Protein AF-A0A2G6C637-F1 (afdb_monomer)

Structure (mmCIF, N/CA/C/O backbone):
data_AF-A0A2G6C637-F1
#
_entry.id   AF-A0A2G6C637-F1
#
loop_
_atom_site.group_PDB
_atom_site.id
_atom_site.type_symbol
_atom_site.label_atom_id
_atom_site.label_alt_id
_atom_site.label_comp_id
_atom_site.label_asym_id
_atom_site.label_entity_id
_atom_site.label_seq_id
_atom_site.pdbx_PDB_ins_code
_atom_site.Cartn_x
_atom_site.Cartn_y
_atom_site.Cartn_z
_atom_site.occupancy
_atom_site.B_iso_or_equiv
_atom_site.auth_seq_id
_atom_site.auth_comp_id
_atom_site.auth_asym_id
_atom_site.auth_atom_id
_atom_site.pdbx_PDB_model_num
ATOM 1 N N . MET A 1 1 ? 27.047 -80.876 -11.485 1.00 43.25 1 MET A N 1
ATOM 2 C CA . MET A 1 1 ? 27.757 -79.690 -10.963 1.00 43.25 1 MET A CA 1
ATOM 3 C C . MET A 1 1 ? 29.031 -79.496 -11.774 1.00 43.25 1 MET A C 1
ATOM 5 O O . MET A 1 1 ? 29.924 -80.307 -11.616 1.00 43.25 1 MET A O 1
ATOM 9 N N . TYR A 1 2 ? 29.042 -78.546 -12.716 1.00 40.00 2 TYR A N 1
ATOM 10 C CA . TYR A 1 2 ? 29.996 -77.430 -12.890 1.00 40.00 2 TYR A CA 1
ATOM 11 C C . TYR A 1 2 ? 29.494 -76.572 -14.080 1.00 40.00 2 TYR A C 1
ATOM 13 O O . TYR A 1 2 ? 28.951 -77.159 -15.018 1.00 40.00 2 TYR A O 1
ATOM 21 N N . PRO A 1 3 ? 29.562 -75.224 -14.030 1.00 49.06 3 PRO A N 1
ATOM 22 C CA . PRO A 1 3 ? 28.796 -74.352 -14.922 1.00 49.06 3 PRO A CA 1
ATOM 23 C C . PRO A 1 3 ? 29.627 -73.613 -15.991 1.00 49.06 3 PRO A C 1
ATOM 25 O O . PRO A 1 3 ? 30.743 -73.184 -15.733 1.00 49.06 3 PRO A O 1
ATOM 28 N N . ASN A 1 4 ? 28.963 -73.391 -17.132 1.00 41.66 4 ASN A N 1
ATOM 29 C CA . ASN A 1 4 ? 28.900 -72.163 -17.938 1.00 41.66 4 ASN A CA 1
ATOM 30 C C . ASN A 1 4 ? 30.212 -71.514 -18.436 1.00 41.66 4 ASN A C 1
ATOM 32 O O . ASN A 1 4 ? 30.764 -70.621 -17.794 1.00 41.66 4 ASN A O 1
ATOM 36 N N . ASP A 1 5 ? 30.604 -71.856 -19.668 1.00 45.59 5 ASP A N 1
ATOM 37 C CA . ASP A 1 5 ? 31.522 -71.061 -20.489 1.00 45.59 5 ASP A CA 1
ATOM 38 C C . ASP A 1 5 ? 30.887 -69.706 -20.837 1.00 45.59 5 ASP A C 1
ATOM 40 O O . ASP A 1 5 ? 29.906 -69.624 -21.576 1.00 45.59 5 ASP A O 1
ATOM 44 N N . SER A 1 6 ? 31.460 -68.623 -20.312 1.00 43.78 6 SER A N 1
ATOM 45 C CA . SER A 1 6 ? 31.143 -67.254 -20.734 1.00 43.78 6 SER A CA 1
ATOM 46 C C . SER A 1 6 ? 32.317 -66.717 -21.543 1.00 43.78 6 SER A C 1
ATOM 48 O O . SER A 1 6 ? 33.336 -66.302 -20.997 1.00 43.78 6 SER A O 1
ATOM 50 N N . ASN A 1 7 ? 32.169 -66.775 -22.863 1.00 43.00 7 ASN A N 1
ATOM 51 C CA . ASN A 1 7 ? 33.081 -66.202 -23.841 1.00 43.00 7 ASN A CA 1
ATOM 52 C C . ASN A 1 7 ? 32.995 -64.664 -23.767 1.00 43.00 7 ASN A C 1
ATOM 54 O O . ASN A 1 7 ? 32.001 -64.079 -24.195 1.00 43.00 7 ASN A O 1
ATOM 58 N N . SER A 1 8 ? 34.008 -64.010 -23.197 1.00 45.41 8 SER A N 1
ATOM 59 C CA . SER A 1 8 ? 34.093 -62.545 -23.125 1.00 45.41 8 SER A CA 1
ATOM 60 C C . SER A 1 8 ? 34.887 -62.011 -24.326 1.00 45.41 8 SER A C 1
ATOM 62 O O . SER A 1 8 ? 36.086 -62.289 -24.411 1.00 45.41 8 SER A O 1
ATOM 64 N N . PRO A 1 9 ? 34.287 -61.244 -25.255 1.00 50.41 9 PRO A N 1
ATOM 65 C CA . PRO A 1 9 ? 35.026 -60.666 -26.374 1.00 50.41 9 PRO A CA 1
ATOM 66 C C . PRO A 1 9 ? 35.978 -59.564 -25.885 1.00 50.41 9 PRO A C 1
ATOM 68 O O . PRO A 1 9 ? 35.582 -58.650 -25.165 1.00 50.41 9 PRO A O 1
ATOM 71 N N . GLN A 1 10 ? 37.251 -59.662 -26.275 1.00 54.47 10 GLN A N 1
ATOM 72 C CA . GLN A 1 10 ? 38.265 -58.632 -26.038 1.00 54.47 10 GLN A CA 1
ATOM 73 C C . GLN A 1 10 ? 38.001 -57.414 -26.950 1.00 54.47 10 GLN A C 1
ATOM 75 O O . GLN A 1 10 ? 37.834 -57.607 -28.158 1.00 54.47 10 GLN A O 1
ATOM 80 N N . PRO A 1 11 ? 37.980 -56.172 -26.429 1.00 48.12 11 PRO A N 1
ATOM 81 C CA . PRO A 1 11 ? 37.763 -54.975 -27.243 1.00 48.12 11 PRO A CA 1
ATOM 82 C C . PRO A 1 11 ? 38.924 -54.726 -28.220 1.00 48.12 11 PRO A C 1
ATOM 84 O O . PRO A 1 11 ? 40.091 -54.695 -27.832 1.00 48.12 11 PRO A O 1
ATOM 87 N N . THR A 1 12 ? 38.614 -54.533 -29.503 1.00 54.97 12 THR A N 1
ATOM 88 C CA . THR A 1 12 ? 39.592 -54.221 -30.558 1.00 54.97 12 THR A CA 1
ATOM 89 C C . THR A 1 12 ? 40.054 -52.760 -30.515 1.00 54.97 12 THR A C 1
ATOM 91 O O . THR A 1 12 ? 39.262 -51.855 -30.262 1.00 54.97 12 THR A O 1
ATOM 94 N N . GLY A 1 13 ? 41.329 -52.537 -30.860 1.00 54.09 13 GLY A N 1
ATOM 95 C CA . GLY A 1 13 ? 42.135 -51.321 -30.655 1.00 54.09 13 GLY A CA 1
ATOM 96 C C . GLY A 1 13 ? 41.627 -49.955 -31.149 1.00 54.09 13 GLY A C 1
ATOM 97 O O . GLY A 1 13 ? 42.290 -48.954 -30.899 1.00 54.09 13 GLY A O 1
ATOM 98 N N . ILE A 1 14 ? 40.475 -49.877 -31.816 1.00 54.91 14 ILE A N 1
ATOM 99 C CA . ILE A 1 14 ? 39.858 -48.603 -32.235 1.00 54.91 14 ILE A CA 1
ATOM 100 C C . ILE A 1 14 ? 39.147 -47.927 -31.048 1.00 54.91 14 ILE A C 1
ATOM 102 O O . ILE A 1 14 ? 39.072 -46.701 -30.982 1.00 54.91 14 ILE A O 1
ATOM 106 N N . ASP A 1 15 ? 38.691 -48.717 -30.071 1.00 54.06 15 ASP A N 1
ATOM 107 C CA . ASP A 1 15 ? 37.961 -48.216 -28.899 1.00 54.06 15 ASP A CA 1
ATOM 108 C C . ASP A 1 15 ? 38.864 -47.405 -27.946 1.00 54.06 15 ASP A C 1
ATOM 110 O O . ASP A 1 15 ? 38.432 -46.435 -27.327 1.00 54.06 15 ASP A O 1
ATOM 114 N N . TYR A 1 16 ? 40.170 -47.705 -27.918 1.00 55.53 16 TYR A N 1
ATOM 115 C CA . TYR A 1 16 ? 41.144 -46.909 -27.164 1.00 55.53 16 TYR A CA 1
ATOM 116 C C . TYR A 1 16 ? 41.376 -45.520 -27.768 1.00 55.53 16 TYR A C 1
ATOM 118 O O . TYR A 1 16 ? 41.664 -44.584 -27.029 1.00 55.53 16 TYR A O 1
ATOM 126 N N . LEU A 1 17 ? 41.239 -45.350 -29.090 1.00 56.72 17 LEU A N 1
ATOM 127 C CA . LEU A 1 17 ? 41.513 -44.067 -29.749 1.00 56.72 17 LEU A CA 1
ATOM 128 C C . LEU A 1 17 ? 40.384 -43.050 -29.513 1.00 56.72 17 LEU A C 1
ATOM 130 O O . LEU A 1 17 ? 40.646 -41.862 -29.328 1.00 56.72 17 LEU A O 1
ATOM 134 N N . ASN A 1 18 ? 39.138 -43.528 -29.426 1.00 54.88 18 ASN A N 1
ATOM 135 C CA . ASN A 1 18 ? 37.990 -42.705 -29.035 1.00 54.88 18 ASN A CA 1
ATOM 136 C C . ASN A 1 18 ? 37.992 -42.351 -27.537 1.00 54.88 18 ASN A C 1
ATOM 138 O O . ASN A 1 18 ? 37.347 -41.382 -27.144 1.00 54.88 18 ASN A O 1
ATOM 142 N N . GLN A 1 19 ? 38.749 -43.078 -26.709 1.00 55.72 19 GLN A N 1
ATOM 143 C CA . GLN A 1 19 ? 38.856 -42.836 -25.266 1.00 55.72 19 GLN A CA 1
ATOM 144 C C . GLN A 1 19 ? 39.872 -41.755 -24.861 1.00 55.72 19 GLN A C 1
ATOM 146 O O . GLN A 1 19 ? 39.849 -41.311 -23.716 1.00 55.72 19 GLN A O 1
ATOM 151 N N . ILE A 1 20 ? 40.746 -41.301 -25.769 1.00 51.09 20 ILE A N 1
ATOM 152 C CA . ILE A 1 20 ? 41.754 -40.257 -25.471 1.00 51.09 20 ILE A CA 1
ATOM 153 C C . ILE A 1 20 ? 41.262 -38.847 -25.821 1.00 51.09 20 ILE A C 1
ATOM 155 O O . ILE A 1 20 ? 41.894 -37.851 -25.468 1.00 51.09 20 ILE A O 1
ATOM 159 N N . SER A 1 21 ? 40.123 -38.734 -26.504 1.00 55.97 21 SER A N 1
ATOM 160 C CA . SER A 1 21 ? 39.490 -37.437 -26.719 1.00 55.97 21 SER A CA 1
ATOM 161 C C . SER A 1 21 ? 38.700 -37.084 -25.469 1.00 55.97 21 SER A C 1
ATOM 163 O O . SER A 1 21 ? 37.628 -37.634 -25.224 1.00 55.97 21 SER A O 1
ATOM 165 N N . ALA A 1 22 ? 39.249 -36.178 -24.656 1.00 60.53 22 ALA A N 1
ATOM 166 C CA . ALA A 1 22 ? 38.512 -35.596 -23.545 1.00 60.53 22 ALA A CA 1
ATOM 167 C C . ALA A 1 22 ? 37.141 -35.108 -24.057 1.00 60.53 22 ALA A C 1
ATOM 169 O O . ALA A 1 22 ? 37.092 -34.459 -25.111 1.00 60.53 22 ALA A O 1
ATOM 170 N N . PRO A 1 23 ? 36.032 -35.420 -23.361 1.00 58.06 23 PRO A N 1
ATOM 171 C CA . PRO A 1 23 ? 34.719 -34.951 -23.774 1.00 58.06 23 PRO A CA 1
ATOM 172 C C . PRO A 1 23 ? 34.758 -33.423 -23.915 1.00 58.06 23 PRO A C 1
ATOM 174 O O . PRO A 1 23 ? 35.395 -32.756 -23.089 1.00 58.06 23 PRO A O 1
ATOM 177 N N . PRO A 1 24 ? 34.115 -32.848 -24.951 1.00 58.56 24 PRO A N 1
ATOM 178 C CA . PRO A 1 24 ? 34.066 -31.403 -25.103 1.00 58.56 24 PRO A CA 1
ATOM 179 C C . PRO A 1 24 ? 33.546 -30.794 -23.794 1.00 58.56 24 PRO A C 1
ATOM 181 O O . PRO A 1 24 ? 32.582 -31.320 -23.226 1.00 58.56 24 PRO A O 1
ATOM 184 N N . PRO A 1 25 ? 34.186 -29.728 -23.276 1.00 56.56 25 PRO A N 1
ATOM 185 C CA . PRO A 1 25 ? 33.799 -29.147 -22.001 1.00 56.56 25 PRO A CA 1
ATOM 186 C C . PRO A 1 25 ? 32.310 -28.813 -22.039 1.00 56.56 25 PRO A C 1
ATOM 188 O O . PRO A 1 25 ? 31.826 -28.230 -23.015 1.00 56.56 25 PRO A O 1
ATOM 191 N N . ALA A 1 26 ? 31.586 -29.204 -20.986 1.00 59.22 26 ALA A N 1
ATOM 192 C CA . ALA A 1 26 ? 30.174 -28.883 -20.852 1.00 59.22 26 ALA A CA 1
ATOM 193 C C . ALA A 1 26 ? 29.990 -27.386 -21.119 1.00 59.22 26 ALA A C 1
ATOM 195 O O . ALA A 1 26 ? 30.691 -26.554 -20.535 1.00 59.22 26 ALA A O 1
ATOM 196 N N . LYS A 1 27 ? 29.086 -27.052 -22.045 1.00 58.84 27 LYS A N 1
ATOM 197 C CA . LYS A 1 27 ? 28.760 -25.672 -22.407 1.00 58.84 27 LYS A CA 1
ATOM 198 C C . LYS A 1 27 ? 28.210 -24.992 -21.153 1.00 58.84 27 LYS A C 1
ATOM 200 O O . LYS A 1 27 ? 27.037 -25.124 -20.823 1.00 58.84 27 LYS A O 1
ATOM 205 N N . GLY A 1 28 ? 29.089 -24.341 -20.397 1.00 60.94 28 GLY A N 1
ATOM 206 C CA . GLY A 1 28 ? 28.694 -23.560 -19.238 1.00 60.94 28 GLY A CA 1
ATOM 207 C C . GLY A 1 28 ? 27.732 -22.466 -19.681 1.00 60.94 28 GLY A C 1
ATOM 208 O O . GLY A 1 28 ? 27.851 -21.949 -20.792 1.00 60.94 28 GLY A O 1
ATOM 209 N N . PHE A 1 29 ? 26.788 -22.113 -18.811 1.00 58.75 29 PHE A N 1
ATOM 210 C CA . PHE A 1 29 ? 25.882 -20.998 -19.063 1.00 58.75 29 PHE A CA 1
ATOM 211 C C . PHE A 1 29 ? 26.680 -19.754 -19.460 1.00 58.75 29 PHE A C 1
ATOM 213 O O . PHE A 1 29 ? 27.669 -19.398 -18.800 1.00 58.75 29 PHE A O 1
ATOM 220 N N . ASP A 1 30 ? 26.272 -19.118 -20.554 1.00 74.00 30 ASP A N 1
ATOM 221 C CA . ASP A 1 30 ? 26.895 -17.888 -21.008 1.00 74.00 30 ASP A CA 1
ATOM 222 C C . ASP A 1 30 ? 26.635 -16.769 -19.985 1.00 74.00 30 ASP A C 1
ATOM 224 O O . ASP A 1 30 ? 25.797 -16.875 -19.081 1.00 74.00 30 ASP A O 1
ATOM 228 N N . LYS A 1 31 ? 27.395 -15.676 -20.092 1.00 60.78 31 LYS A N 1
ATOM 229 C CA . LYS A 1 31 ? 27.325 -14.581 -19.117 1.00 60.78 31 LYS A CA 1
ATOM 230 C C . LYS A 1 31 ? 25.914 -13.993 -18.999 1.00 60.78 31 LYS A C 1
ATOM 232 O O . LYS A 1 31 ? 25.569 -13.552 -17.908 1.00 60.78 31 LYS A O 1
ATOM 237 N N . LYS A 1 32 ? 25.102 -14.016 -20.066 1.00 54.88 32 LYS A N 1
ATOM 238 C CA . LYS A 1 32 ? 23.732 -13.486 -20.042 1.00 54.88 32 LYS A CA 1
ATOM 239 C C . LYS A 1 32 ? 22.776 -14.437 -19.325 1.00 54.88 32 LYS A C 1
ATOM 241 O O . LYS A 1 32 ? 22.040 -13.985 -18.452 1.00 54.88 32 LYS A O 1
ATOM 246 N N . THR A 1 33 ? 22.848 -15.747 -19.576 1.00 55.78 33 THR A N 1
ATOM 247 C CA . THR A 1 33 ? 22.036 -16.726 -18.835 1.00 55.78 33 THR A CA 1
ATOM 248 C C . THR A 1 33 ? 22.440 -16.826 -17.360 1.00 55.78 33 THR A C 1
ATOM 250 O O . THR A 1 33 ? 21.570 -16.972 -16.505 1.00 55.78 33 THR A O 1
ATOM 253 N N . LYS A 1 34 ? 23.723 -16.642 -17.014 1.00 54.00 34 LYS A N 1
ATOM 254 C CA . LYS A 1 34 ? 24.154 -16.531 -15.605 1.00 54.00 34 LYS A CA 1
ATOM 255 C C . LYS A 1 34 ? 23.584 -15.302 -14.895 1.00 54.00 34 LYS A C 1
ATOM 257 O O . LYS A 1 34 ? 23.270 -15.396 -13.716 1.00 54.00 34 LYS A O 1
ATOM 262 N N . LEU A 1 35 ? 23.428 -14.180 -15.598 1.00 56.66 35 LEU A N 1
ATOM 263 C CA . LEU A 1 35 ? 22.857 -12.945 -15.047 1.00 56.66 35 LEU A CA 1
ATOM 264 C C . LEU A 1 35 ? 21.350 -13.090 -14.781 1.00 56.66 35 LEU A C 1
ATOM 266 O O . LEU A 1 35 ? 20.866 -12.671 -13.734 1.00 56.66 35 LEU A O 1
ATOM 270 N N . ILE A 1 36 ? 20.633 -13.775 -15.676 1.00 55.19 36 ILE A N 1
ATOM 271 C CA . ILE A 1 36 ? 19.202 -14.082 -15.521 1.00 55.19 36 ILE A CA 1
ATOM 272 C C . ILE A 1 36 ? 18.973 -15.074 -14.368 1.00 55.19 36 ILE A C 1
ATOM 274 O O . ILE A 1 36 ? 18.116 -14.841 -13.518 1.00 55.19 36 ILE A O 1
ATOM 278 N N . ILE A 1 37 ? 19.772 -16.145 -14.282 1.00 54.94 37 ILE A N 1
ATOM 279 C CA . ILE A 1 37 ? 19.676 -17.140 -13.197 1.00 54.94 37 ILE A CA 1
ATOM 280 C C . ILE A 1 37 ? 20.082 -16.531 -11.844 1.00 54.94 37 ILE A C 1
ATOM 282 O O . ILE A 1 37 ? 19.457 -16.836 -10.830 1.00 54.94 37 ILE A O 1
ATOM 286 N N . ALA A 1 38 ? 21.080 -15.640 -11.811 1.00 52.31 38 ALA A N 1
ATOM 287 C CA . ALA A 1 38 ? 21.451 -14.911 -10.598 1.00 52.31 38 ALA A CA 1
ATOM 288 C C . ALA A 1 38 ? 20.335 -13.957 -10.133 1.00 52.31 38 ALA A C 1
ATOM 290 O O . ALA A 1 38 ? 20.054 -13.901 -8.938 1.00 52.31 38 ALA A O 1
ATOM 291 N N . GLY A 1 39 ? 19.651 -13.275 -11.061 1.00 51.38 39 GLY A N 1
ATOM 292 C CA . GLY A 1 39 ? 18.498 -12.421 -10.751 1.00 51.38 39 GLY A CA 1
ATOM 293 C C . GLY A 1 39 ? 17.297 -13.197 -10.194 1.00 51.38 39 GLY A C 1
ATOM 294 O O . GLY A 1 39 ? 16.700 -12.784 -9.201 1.00 51.38 39 GLY A O 1
ATOM 295 N N . LEU A 1 40 ? 16.987 -14.363 -10.770 1.00 49.34 40 LEU A N 1
ATOM 296 C CA . LEU A 1 40 ? 15.902 -15.238 -10.303 1.00 49.34 40 LEU A CA 1
ATOM 297 C C . LEU A 1 40 ? 16.230 -15.930 -8.967 1.00 49.34 40 LEU A C 1
ATOM 299 O O . LEU A 1 40 ? 15.377 -16.015 -8.084 1.00 49.34 40 LEU A O 1
ATOM 303 N N . GLY A 1 41 ? 17.477 -16.373 -8.780 1.00 41.19 41 GLY A N 1
ATOM 304 C CA . GLY A 1 41 ? 17.927 -17.018 -7.543 1.00 41.19 41 GLY A CA 1
ATOM 305 C C . GLY A 1 41 ? 17.944 -16.077 -6.334 1.00 41.19 41 GLY A C 1
ATOM 306 O O . GLY A 1 41 ? 17.557 -16.480 -5.236 1.00 41.19 41 GLY A O 1
ATOM 307 N N . LEU A 1 42 ? 18.324 -14.807 -6.527 1.00 46.00 42 LEU A N 1
ATOM 308 C CA . LEU A 1 42 ? 18.346 -13.810 -5.450 1.00 46.00 42 LEU A CA 1
ATOM 309 C C . LEU A 1 42 ? 16.927 -13.406 -5.005 1.00 46.00 42 LEU A C 1
ATOM 311 O O . LEU A 1 42 ? 16.684 -13.217 -3.813 1.00 46.00 42 LEU A O 1
ATOM 315 N N . ALA A 1 43 ? 15.972 -13.340 -5.940 1.00 52.12 43 ALA A N 1
ATOM 316 C CA . ALA A 1 43 ? 14.573 -13.028 -5.645 1.00 52.12 43 ALA A CA 1
ATOM 317 C C . ALA A 1 43 ? 13.895 -14.117 -4.790 1.00 52.12 43 ALA A C 1
ATOM 319 O O . ALA A 1 43 ? 13.198 -13.799 -3.824 1.00 52.12 43 ALA A O 1
ATOM 320 N N . CYS A 1 44 ? 14.151 -15.399 -5.080 1.00 46.06 44 CYS A N 1
ATOM 321 C CA . CYS A 1 44 ? 13.595 -16.516 -4.308 1.00 46.06 44 CYS A CA 1
ATOM 322 C C . CYS A 1 44 ? 14.202 -16.637 -2.897 1.00 46.06 44 CYS A C 1
ATOM 324 O O . CYS A 1 44 ? 13.481 -16.926 -1.942 1.00 46.06 44 CYS A O 1
ATOM 326 N N . ILE A 1 45 ? 15.507 -16.382 -2.737 1.00 47.28 45 ILE A N 1
ATOM 327 C CA . ILE A 1 45 ? 16.184 -16.469 -1.430 1.00 47.28 45 ILE A CA 1
ATOM 328 C C . ILE A 1 45 ? 15.808 -15.278 -0.528 1.00 47.28 45 ILE A C 1
ATOM 330 O O . ILE A 1 45 ? 15.570 -15.468 0.667 1.00 47.28 45 ILE A O 1
ATOM 334 N N . MET A 1 46 ? 15.650 -14.070 -1.085 1.00 50.03 46 MET A N 1
ATOM 335 C CA . MET A 1 46 ? 15.145 -12.918 -0.322 1.00 50.03 46 MET A CA 1
ATOM 336 C C . MET A 1 46 ? 13.671 -13.067 0.090 1.00 50.03 46 MET A C 1
ATOM 338 O O . MET A 1 46 ? 13.303 -12.642 1.186 1.00 50.03 46 MET A O 1
ATOM 342 N N . GLY A 1 47 ? 12.839 -13.728 -0.726 1.00 49.09 47 GLY A N 1
ATOM 343 C CA . GLY A 1 47 ? 11.450 -14.043 -0.366 1.00 49.09 47 GLY A CA 1
ATOM 344 C C . GLY A 1 47 ? 11.330 -14.927 0.884 1.00 49.09 47 GLY A C 1
ATOM 345 O O . GLY A 1 47 ? 10.443 -14.714 1.707 1.00 49.09 47 GLY A O 1
ATOM 346 N N . LEU A 1 48 ? 12.259 -15.870 1.082 1.00 47.75 48 LEU A N 1
ATOM 347 C CA . LEU A 1 48 ? 12.284 -16.750 2.260 1.00 47.75 48 LEU A CA 1
ATOM 348 C C . LEU A 1 48 ? 12.859 -16.064 3.514 1.00 47.75 48 LEU A C 1
ATOM 350 O O . LEU A 1 48 ? 12.377 -16.313 4.621 1.00 47.75 48 LEU A O 1
ATOM 354 N N . GLY A 1 49 ? 13.833 -15.158 3.359 1.00 46.50 49 GLY A N 1
ATOM 355 C CA . GLY A 1 49 ? 14.399 -14.380 4.473 1.00 46.50 49 GLY A CA 1
ATOM 356 C C . GLY A 1 49 ? 13.391 -13.430 5.137 1.00 46.50 49 GLY A C 1
ATOM 357 O O . GLY A 1 49 ? 13.375 -13.293 6.362 1.00 46.50 49 GLY A O 1
ATOM 358 N N . LEU A 1 50 ? 12.484 -12.841 4.348 1.00 47.81 50 LEU A N 1
ATOM 359 C CA . LEU A 1 50 ? 11.423 -11.949 4.839 1.00 47.81 50 LEU A CA 1
ATOM 360 C C . LEU A 1 50 ? 10.383 -12.676 5.711 1.00 47.81 50 LEU A C 1
ATOM 362 O O . LEU A 1 50 ? 9.880 -12.102 6.678 1.00 47.81 50 LEU A O 1
ATOM 366 N N . ILE A 1 51 ? 10.106 -13.954 5.432 1.00 51.06 51 ILE A N 1
ATOM 367 C CA . ILE A 1 51 ? 9.166 -14.771 6.219 1.00 51.06 51 ILE A CA 1
ATOM 368 C C . ILE A 1 51 ? 9.731 -15.053 7.622 1.00 51.06 51 ILE A C 1
ATOM 370 O O . ILE A 1 51 ? 8.987 -15.028 8.604 1.00 51.06 51 ILE A O 1
ATOM 374 N N . PHE A 1 52 ? 11.047 -15.265 7.746 1.00 44.28 52 PHE A N 1
ATOM 375 C CA . PHE A 1 52 ? 11.689 -15.562 9.032 1.00 44.28 52 PHE A CA 1
ATOM 376 C C . PHE A 1 52 ? 11.838 -14.316 9.925 1.00 44.28 52 PHE A C 1
ATOM 378 O O . PHE A 1 52 ? 11.711 -14.408 11.145 1.00 44.28 52 PHE A O 1
ATOM 385 N N . MET A 1 53 ? 12.038 -13.131 9.333 1.00 41.72 53 MET A N 1
ATOM 386 C CA . MET A 1 53 ? 12.215 -11.875 10.079 1.00 41.72 53 MET A CA 1
ATOM 387 C C . MET A 1 53 ? 10.889 -11.281 10.598 1.00 41.72 53 MET A C 1
ATOM 389 O O . MET A 1 53 ? 10.878 -10.622 11.634 1.00 41.72 53 MET A O 1
ATOM 393 N N . MET A 1 54 ? 9.749 -11.564 9.951 1.00 47.91 54 MET A N 1
ATOM 394 C CA . MET A 1 54 ? 8.422 -11.143 10.443 1.00 47.91 54 MET A CA 1
ATOM 395 C C . MET A 1 54 ? 7.895 -11.981 11.622 1.00 47.91 54 MET A C 1
ATOM 397 O O . MET A 1 54 ? 6.953 -11.564 12.298 1.00 47.91 54 MET A O 1
ATOM 401 N N . ALA A 1 55 ? 8.477 -13.152 11.893 1.00 46.56 55 ALA A N 1
ATOM 402 C CA . ALA A 1 55 ? 8.000 -14.049 12.945 1.00 46.56 55 ALA A CA 1
ATOM 403 C C . ALA A 1 55 ? 8.394 -13.606 14.371 1.00 46.56 55 ALA A C 1
ATOM 405 O O . ALA A 1 55 ? 7.768 -14.042 15.339 1.00 46.56 55 ALA A O 1
ATOM 406 N N . SER A 1 56 ? 9.394 -12.731 14.527 1.00 41.72 56 SER A N 1
ATOM 407 C CA . SER A 1 56 ? 10.097 -12.516 15.803 1.00 41.72 56 SER A CA 1
ATOM 408 C C . SER A 1 56 ? 9.802 -11.198 16.539 1.00 41.72 56 SER A C 1
ATOM 410 O O . SER A 1 56 ? 10.427 -10.946 17.568 1.00 41.72 56 SER A O 1
ATOM 412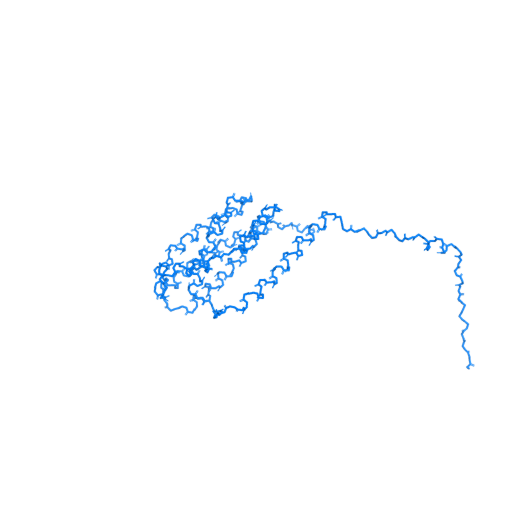 N N . GLN A 1 57 ? 8.833 -10.374 16.114 1.00 44.50 57 GLN A N 1
ATOM 413 C CA . GLN A 1 57 ? 8.595 -9.068 16.754 1.00 44.50 57 GLN A CA 1
ATOM 414 C C . GLN A 1 57 ? 7.144 -8.837 17.225 1.00 44.50 57 GLN A C 1
ATOM 416 O O . GLN A 1 57 ? 6.309 -8.322 16.489 1.00 44.50 57 GLN A O 1
ATOM 421 N N . GLY A 1 58 ? 6.898 -9.154 18.504 1.00 44.12 58 GLY A N 1
ATOM 422 C CA . GLY A 1 58 ? 5.966 -8.461 19.411 1.00 44.12 58 GLY A CA 1
ATOM 423 C C . GLY A 1 58 ? 4.483 -8.349 19.012 1.00 44.12 58 GLY A C 1
ATOM 424 O O . GLY A 1 58 ? 4.096 -7.561 18.147 1.00 44.12 58 GLY A O 1
ATOM 425 N N . ASN A 1 59 ? 3.622 -9.049 19.764 1.00 50.66 59 ASN A N 1
ATOM 426 C CA . ASN A 1 59 ? 2.153 -9.021 19.681 1.00 50.66 59 ASN A CA 1
ATOM 427 C C . ASN A 1 59 ? 1.640 -9.031 18.221 1.00 50.66 59 ASN A C 1
ATOM 429 O O . ASN A 1 59 ? 1.170 -8.031 17.662 1.00 50.66 59 ASN A O 1
ATOM 433 N N . ASN A 1 60 ? 1.779 -10.198 17.589 1.00 58.97 60 ASN A N 1
ATOM 434 C CA . ASN A 1 60 ? 1.745 -10.419 16.135 1.00 58.97 60 ASN A CA 1
ATOM 435 C C . ASN A 1 60 ? 0.333 -10.352 15.505 1.00 58.97 60 ASN A C 1
ATOM 437 O O . ASN A 1 60 ? 0.096 -10.870 14.415 1.00 58.97 60 ASN A O 1
ATOM 441 N N . GLY A 1 61 ? -0.633 -9.735 16.188 1.00 60.19 61 GLY A N 1
ATOM 442 C CA . GLY A 1 61 ? -1.991 -9.552 15.687 1.00 60.19 61 GLY A CA 1
ATOM 443 C C . GLY A 1 61 ? -2.148 -8.293 14.821 1.00 60.19 61 GLY A C 1
ATOM 444 O O . GLY A 1 61 ? -1.392 -7.330 14.982 1.00 60.19 61 GLY A O 1
ATOM 445 N N . PRO A 1 62 ? -3.154 -8.259 13.928 1.00 72.81 62 PRO A N 1
ATOM 446 C CA . PRO A 1 62 ? -3.549 -7.028 13.253 1.00 72.81 62 PRO A CA 1
ATOM 447 C C . PRO A 1 62 ? -4.032 -6.006 14.296 1.00 72.81 62 PRO A C 1
ATOM 449 O O . PRO A 1 62 ? -4.864 -6.337 15.142 1.00 72.81 62 PRO A O 1
ATOM 452 N N . SER A 1 63 ? -3.529 -4.772 14.233 1.00 89.94 63 SER A N 1
ATOM 453 C CA . SER A 1 63 ? -3.983 -3.650 15.065 1.00 89.94 63 SER A CA 1
ATOM 454 C C . SER A 1 63 ? -4.318 -2.442 14.193 1.00 89.94 63 SER A C 1
ATOM 456 O O . SER A 1 63 ? -3.769 -2.290 13.100 1.00 89.94 63 SER A O 1
ATOM 458 N N . ASN A 1 64 ? -5.202 -1.565 14.675 1.00 91.06 64 ASN A N 1
ATOM 459 C CA . ASN A 1 64 ? -5.575 -0.355 13.937 1.00 91.06 64 ASN A CA 1
ATOM 460 C C . ASN A 1 64 ? -4.356 0.568 13.724 1.00 91.06 64 ASN A C 1
ATOM 462 O O . ASN A 1 64 ? -4.242 1.185 12.673 1.00 91.06 64 ASN A O 1
ATOM 466 N N . LEU A 1 65 ? -3.397 0.600 14.661 1.00 92.38 65 LEU A N 1
ATOM 467 C CA . LEU A 1 65 ? -2.181 1.411 14.528 1.00 92.38 65 LEU A CA 1
ATOM 468 C C . LEU A 1 65 ? -1.264 0.870 13.426 1.00 92.38 65 LEU A C 1
ATOM 470 O O . LEU A 1 65 ? -0.817 1.626 12.567 1.00 92.38 65 LEU A O 1
ATOM 474 N N . LYS A 1 66 ? -1.053 -0.456 13.401 1.00 93.12 66 LYS A N 1
ATOM 475 C CA . LYS A 1 66 ? -0.316 -1.129 12.320 1.00 93.12 66 LYS A CA 1
ATOM 476 C C . LYS A 1 66 ? -1.004 -0.898 10.970 1.00 93.12 66 LYS A C 1
ATOM 478 O O . LYS A 1 66 ? -0.324 -0.667 9.980 1.00 93.12 66 LYS A O 1
ATOM 483 N N . MET A 1 67 ? -2.338 -0.898 10.925 1.00 96.00 67 ME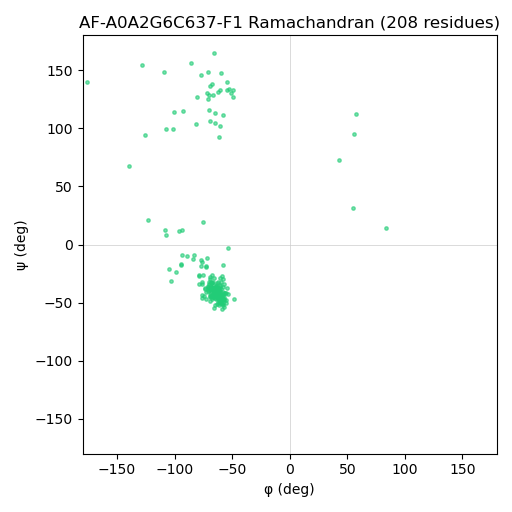T A N 1
ATOM 484 C CA . MET A 1 67 ? -3.090 -0.575 9.709 1.00 96.00 67 MET A CA 1
ATOM 485 C C . MET A 1 67 ? -2.843 0.853 9.221 1.00 96.00 67 MET A C 1
ATOM 487 O O . MET A 1 67 ? -2.518 1.024 8.049 1.00 96.00 67 MET A O 1
ATOM 491 N N . VAL A 1 68 ? -2.950 1.861 10.092 1.00 96.25 68 VAL A N 1
ATOM 492 C CA . VAL A 1 68 ? -2.651 3.256 9.722 1.00 96.25 68 VAL A CA 1
ATOM 493 C C . VAL A 1 68 ? -1.220 3.372 9.188 1.00 96.25 68 VAL A C 1
ATOM 495 O O . VAL A 1 68 ? -1.008 3.953 8.126 1.00 96.25 68 VAL A O 1
ATOM 498 N N . ALA A 1 69 ? -0.249 2.750 9.861 1.00 96.50 69 ALA A N 1
ATOM 499 C CA . ALA A 1 69 ? 1.140 2.752 9.411 1.00 96.50 69 ALA A CA 1
ATOM 500 C C . ALA A 1 69 ? 1.326 2.098 8.029 1.00 96.50 69 ALA A C 1
ATOM 502 O O . ALA A 1 69 ? 2.060 2.631 7.202 1.00 96.50 69 ALA A O 1
ATOM 503 N N . ARG A 1 70 ? 0.633 0.987 7.737 1.00 96.62 70 ARG A N 1
ATOM 504 C CA . ARG A 1 70 ? 0.679 0.337 6.413 1.00 96.62 70 ARG A CA 1
ATOM 505 C C . ARG A 1 70 ? 0.094 1.216 5.309 1.00 96.62 70 ARG A C 1
ATOM 507 O O . ARG A 1 70 ? 0.668 1.269 4.227 1.00 96.62 70 ARG A O 1
ATOM 514 N N . LEU A 1 71 ? -0.998 1.936 5.571 1.00 98.25 71 LEU A N 1
ATOM 515 C CA . LEU A 1 71 ? -1.566 2.879 4.598 1.00 98.25 71 LEU A CA 1
ATOM 516 C C . LEU A 1 71 ? -0.608 4.042 4.302 1.00 98.25 71 LEU A C 1
ATOM 518 O O . LEU A 1 71 ? -0.504 4.469 3.153 1.00 98.25 71 LEU A O 1
ATOM 522 N N . GLN A 1 72 ? 0.113 4.539 5.311 1.00 97.69 72 GLN A N 1
ATOM 523 C CA . GLN A 1 72 ? 1.141 5.572 5.129 1.00 97.69 72 GLN A CA 1
ATOM 524 C C . GLN A 1 72 ? 2.359 5.033 4.374 1.00 97.69 72 GLN A C 1
ATOM 526 O O . GLN A 1 72 ? 2.837 5.677 3.446 1.00 97.69 72 GLN A O 1
ATOM 531 N N . GLN A 1 73 ? 2.824 3.834 4.730 1.00 97.50 73 GLN A N 1
ATOM 532 C CA . GLN A 1 73 ? 3.929 3.149 4.059 1.00 97.50 73 GLN A CA 1
ATOM 533 C C . GLN A 1 73 ? 3.640 2.965 2.569 1.00 97.50 73 GLN A C 1
ATOM 535 O O . GLN A 1 73 ? 4.428 3.402 1.733 1.00 97.50 73 GLN A O 1
ATOM 540 N N . LEU A 1 74 ? 2.486 2.370 2.237 1.00 98.38 74 LEU A N 1
ATOM 541 C CA . LEU A 1 74 ? 2.070 2.186 0.850 1.00 98.38 74 LEU A CA 1
ATOM 542 C C . LEU A 1 74 ? 2.002 3.526 0.120 1.00 98.38 74 LEU A C 1
ATOM 544 O O . LEU A 1 74 ? 2.469 3.600 -1.010 1.00 98.38 74 LEU A O 1
ATOM 548 N N . LYS A 1 75 ? 1.477 4.585 0.754 1.00 98.56 75 LYS A N 1
ATOM 549 C CA . LYS A 1 75 ? 1.373 5.910 0.126 1.00 98.56 75 LYS A CA 1
ATOM 550 C C . LYS A 1 75 ? 2.753 6.449 -0.229 1.00 98.56 75 LYS A C 1
ATOM 552 O O . LYS A 1 75 ? 2.975 6.817 -1.375 1.00 98.56 75 LYS A O 1
ATOM 557 N N . ASN A 1 76 ? 3.663 6.461 0.742 1.00 97.50 76 ASN A N 1
ATOM 558 C CA . ASN A 1 76 ? 4.994 7.035 0.578 1.00 97.50 76 ASN A CA 1
ATOM 559 C C . ASN A 1 76 ? 5.770 6.319 -0.532 1.00 97.50 76 ASN A C 1
ATOM 561 O O . ASN A 1 76 ? 6.303 6.974 -1.420 1.00 97.50 76 ASN A O 1
ATOM 565 N N . ILE A 1 77 ? 5.761 4.982 -0.531 1.00 98.12 77 ILE A N 1
ATOM 566 C CA . ILE A 1 77 ? 6.439 4.184 -1.562 1.00 98.12 77 ILE A CA 1
ATOM 567 C C . ILE A 1 77 ? 5.764 4.375 -2.926 1.00 98.12 77 ILE A C 1
ATOM 569 O O . ILE A 1 77 ? 6.441 4.479 -3.947 1.00 98.12 77 ILE A O 1
ATOM 573 N N . SER A 1 78 ? 4.429 4.454 -2.959 1.00 98.56 78 SER A N 1
ATOM 574 C CA . SER A 1 78 ? 3.693 4.695 -4.203 1.00 98.56 78 SER A CA 1
ATOM 575 C C . SER A 1 78 ? 4.067 6.031 -4.829 1.00 98.56 78 SER A C 1
ATOM 577 O O . SER A 1 78 ? 4.352 6.078 -6.022 1.00 98.56 78 SER A O 1
ATOM 579 N N . GLU A 1 79 ? 4.115 7.098 -4.033 1.00 98.62 79 GLU A N 1
ATOM 580 C CA . GLU A 1 79 ? 4.503 8.437 -4.486 1.00 98.62 79 GLU A CA 1
ATOM 581 C C . GLU A 1 79 ? 5.975 8.508 -4.908 1.00 98.62 79 GLU A C 1
ATOM 583 O O . GLU A 1 79 ? 6.274 9.089 -5.950 1.00 98.62 79 GLU A O 1
ATOM 588 N N . GLU A 1 80 ? 6.881 7.898 -4.137 1.00 98.19 80 GLU A N 1
ATOM 589 C CA . GLU A 1 80 ? 8.325 7.912 -4.401 1.00 98.19 80 GLU A CA 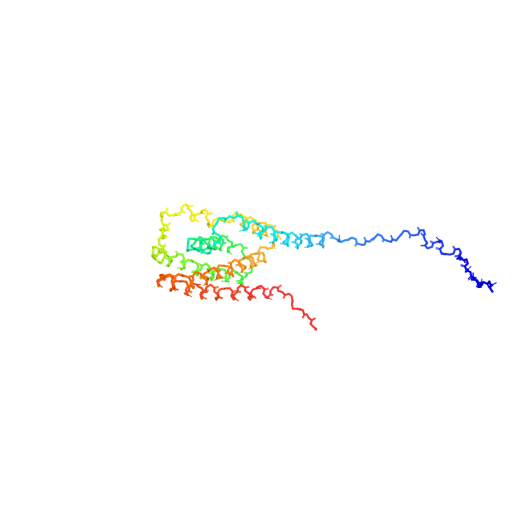1
ATOM 590 C C . GLU A 1 80 ? 8.680 7.263 -5.743 1.00 98.19 80 GLU A C 1
ATOM 592 O O . GLU A 1 80 ? 9.493 7.796 -6.500 1.00 98.19 80 GLU A O 1
ATOM 597 N N . PHE A 1 81 ? 8.053 6.128 -6.058 1.00 98.31 81 PHE A N 1
ATOM 598 C CA . PHE A 1 81 ? 8.402 5.348 -7.243 1.00 98.31 81 PHE A CA 1
ATOM 599 C C . PHE A 1 81 ? 7.554 5.664 -8.475 1.00 98.31 81 PHE A C 1
ATOM 601 O O . PHE A 1 81 ? 8.011 5.393 -9.580 1.00 98.31 81 PHE A O 1
ATOM 608 N N . ASN A 1 82 ? 6.385 6.306 -8.345 1.00 98.38 82 ASN A N 1
ATOM 609 C CA . ASN A 1 82 ? 5.541 6.656 -9.497 1.00 98.38 82 ASN A CA 1
ATOM 610 C C . ASN A 1 82 ? 6.266 7.349 -10.671 1.00 98.38 82 ASN A C 1
ATOM 612 O O . ASN A 1 82 ? 6.047 6.937 -11.813 1.00 98.38 82 ASN A O 1
ATOM 616 N N . PRO A 1 83 ? 7.115 8.379 -10.450 1.00 97.94 83 PRO A N 1
ATOM 617 C CA . PRO A 1 83 ? 7.805 9.052 -11.552 1.00 97.94 83 PRO A CA 1
ATOM 618 C C . PRO A 1 83 ? 8.920 8.206 -12.185 1.00 97.94 83 PRO A C 1
ATOM 620 O O . PRO A 1 83 ? 9.434 8.580 -13.236 1.00 97.94 83 PRO A O 1
ATOM 623 N N . LYS A 1 84 ? 9.305 7.09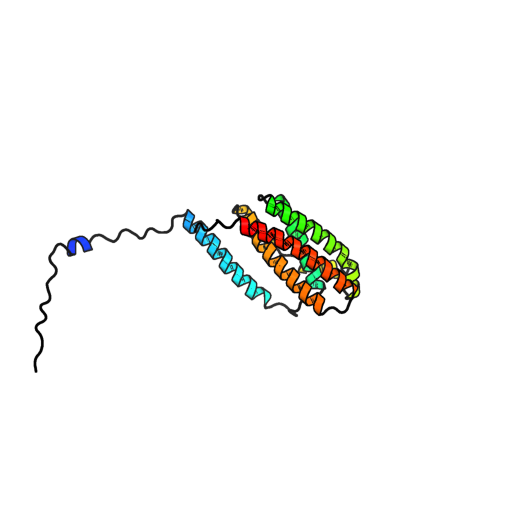2 -11.552 1.00 97.81 84 LYS A N 1
ATOM 624 C CA . LYS A 1 84 ? 10.363 6.186 -12.011 1.00 97.81 84 LYS A CA 1
ATOM 625 C C . LYS A 1 84 ? 9.821 5.017 -12.844 1.00 97.81 84 LYS A C 1
ATOM 627 O O . LYS A 1 84 ? 10.589 4.371 -13.554 1.00 97.81 84 LYS A O 1
ATOM 632 N N . LEU A 1 85 ? 8.514 4.750 -12.765 1.00 98.00 85 LEU A N 1
ATOM 633 C CA . LEU A 1 85 ? 7.853 3.683 -13.519 1.00 98.00 85 LEU A CA 1
ATOM 634 C C . LEU A 1 85 ? 7.816 4.007 -15.014 1.00 98.00 85 LEU A C 1
ATOM 636 O O . LEU A 1 85 ? 7.496 5.137 -15.396 1.00 98.00 85 LEU A O 1
ATOM 640 N N . ARG A 1 86 ? 8.118 3.016 -15.858 1.00 96.50 86 ARG A N 1
ATOM 641 C CA . ARG A 1 86 ? 8.184 3.193 -17.322 1.00 96.50 86 ARG A CA 1
ATOM 642 C C . ARG A 1 86 ? 6.959 2.624 -18.032 1.00 96.50 86 ARG A C 1
ATOM 644 O O . ARG A 1 86 ? 6.541 3.172 -19.051 1.00 96.50 86 ARG A O 1
ATOM 651 N N . ASP A 1 87 ? 6.367 1.566 -17.494 1.00 96.44 87 ASP A N 1
ATOM 652 C CA . ASP A 1 87 ? 5.106 1.005 -17.955 1.00 96.44 87 ASP A CA 1
ATOM 653 C C . ASP A 1 87 ? 3.947 1.961 -17.622 1.00 96.44 87 ASP A C 1
ATOM 655 O O . ASP A 1 87 ? 3.617 2.226 -16.464 1.00 96.44 87 ASP A O 1
ATOM 659 N N . SER A 1 88 ? 3.299 2.476 -18.668 1.00 96.69 88 SER A N 1
ATOM 660 C CA . SER A 1 88 ? 2.171 3.408 -18.546 1.00 96.69 88 SER A CA 1
ATOM 661 C C . SER A 1 88 ? 0.936 2.819 -17.847 1.00 96.69 88 SER A C 1
ATOM 663 O O . SER A 1 88 ? 0.222 3.540 -17.142 1.00 96.69 88 SER A O 1
ATOM 665 N N . GLN A 1 89 ? 0.671 1.518 -18.003 1.00 97.38 89 GLN A N 1
ATOM 666 C CA . GLN A 1 89 ? -0.428 0.833 -17.324 1.00 97.38 89 GLN A CA 1
ATOM 667 C C . GLN A 1 89 ? -0.106 0.662 -15.840 1.00 97.38 89 GLN A C 1
ATOM 669 O O . GLN A 1 89 ? -0.970 0.916 -14.997 1.00 97.38 89 GLN A O 1
ATOM 674 N N . LEU A 1 90 ? 1.143 0.317 -15.513 1.00 98.25 90 LEU A N 1
ATOM 675 C CA . LEU A 1 90 ? 1.612 0.250 -14.130 1.00 98.25 90 LEU A CA 1
ATOM 676 C C . LEU A 1 90 ? 1.576 1.622 -13.453 1.00 98.25 90 LEU A C 1
ATOM 678 O O . LEU A 1 90 ? 1.064 1.742 -12.342 1.00 98.25 90 LEU A O 1
ATOM 682 N N . GLN A 1 91 ? 2.048 2.669 -14.130 1.00 98.25 91 GLN A N 1
ATOM 683 C CA . GLN A 1 91 ? 1.990 4.042 -13.625 1.00 98.25 91 GLN A CA 1
ATOM 684 C C . GLN A 1 91 ? 0.540 4.505 -13.406 1.00 98.25 91 GLN A C 1
ATOM 686 O O . GLN A 1 91 ? 0.241 5.174 -12.414 1.00 98.25 91 GLN A O 1
ATOM 691 N N . THR A 1 92 ? -0.389 4.108 -14.280 1.00 98.44 92 THR A N 1
ATOM 692 C CA . THR A 1 92 ? -1.828 4.389 -14.119 1.00 98.44 92 THR A CA 1
ATOM 693 C C . THR A 1 92 ? -2.421 3.648 -12.916 1.00 98.44 92 THR A C 1
ATOM 695 O O . THR A 1 92 ? -3.143 4.245 -12.107 1.00 98.44 92 THR A O 1
ATOM 698 N N . ALA A 1 93 ? -2.093 2.363 -12.756 1.00 98.44 93 ALA A N 1
ATOM 699 C CA . ALA A 1 93 ? -2.516 1.566 -11.606 1.00 98.44 93 ALA A CA 1
ATOM 700 C C . ALA A 1 93 ? -1.968 2.148 -10.294 1.00 98.44 93 ALA A C 1
ATOM 702 O O . ALA A 1 93 ? -2.704 2.289 -9.314 1.00 98.44 93 ALA A O 1
ATOM 703 N N . ASN A 1 94 ? -0.703 2.570 -10.291 1.00 98.69 94 ASN A N 1
ATOM 704 C CA . ASN A 1 94 ? -0.078 3.202 -9.139 1.00 98.69 94 ASN A CA 1
ATOM 705 C C . ASN A 1 94 ? -0.651 4.597 -8.839 1.00 98.69 94 ASN A C 1
ATOM 707 O O . ASN A 1 94 ? -0.898 4.938 -7.689 1.00 98.69 94 ASN A O 1
ATOM 711 N N . SER A 1 95 ? -0.970 5.394 -9.855 1.00 98.75 95 SER A N 1
ATOM 712 C CA . SER A 1 95 ? -1.645 6.684 -9.653 1.00 98.75 95 SER A CA 1
ATOM 713 C C . SER A 1 95 ? -3.039 6.503 -9.037 1.00 98.75 95 SER A C 1
ATOM 715 O O . SER A 1 95 ? -3.432 7.255 -8.142 1.00 98.75 95 SER A O 1
ATOM 717 N N . SER A 1 96 ? -3.762 5.453 -9.444 1.00 98.75 96 SER A N 1
ATOM 718 C CA . SER A 1 96 ? -5.023 5.057 -8.802 1.00 98.75 96 SER A CA 1
ATOM 719 C C . SER A 1 96 ? -4.809 4.643 -7.342 1.00 98.75 96 SER A C 1
ATOM 721 O O . SER A 1 96 ? -5.593 5.027 -6.470 1.00 98.75 96 SER A O 1
ATOM 723 N N . LEU A 1 97 ? -3.729 3.907 -7.056 1.00 98.81 97 LEU A N 1
ATOM 724 C CA . LEU A 1 97 ? -3.333 3.545 -5.696 1.00 98.81 97 LEU A CA 1
ATOM 725 C C . LEU A 1 97 ? -3.067 4.782 -4.831 1.00 98.81 97 LEU A C 1
ATOM 727 O O . LEU A 1 97 ? -3.631 4.894 -3.743 1.00 98.81 97 LEU A O 1
ATOM 731 N N . ILE A 1 98 ? -2.271 5.735 -5.325 1.00 98.81 98 ILE A N 1
ATOM 732 C CA . ILE A 1 98 ? -1.964 6.998 -4.639 1.00 98.81 98 ILE A CA 1
ATOM 733 C C . ILE A 1 98 ? -3.255 7.742 -4.282 1.00 98.81 98 ILE A C 1
ATOM 735 O O . ILE A 1 98 ? -3.432 8.137 -3.130 1.00 98.81 98 ILE A O 1
ATOM 739 N N . ALA A 1 99 ? -4.190 7.884 -5.226 1.00 98.75 99 ALA A N 1
ATOM 740 C CA . ALA A 1 99 ? -5.455 8.582 -4.990 1.00 98.75 99 ALA A CA 1
ATOM 741 C C . ALA A 1 99 ? -6.302 7.920 -3.884 1.00 98.75 99 ALA A C 1
ATOM 743 O O . ALA A 1 99 ? -6.823 8.602 -2.990 1.00 98.75 99 ALA A O 1
ATOM 744 N N . VAL A 1 100 ? -6.402 6.586 -3.903 1.00 98.75 100 VAL A N 1
ATOM 745 C CA . VAL A 1 100 ? -7.098 5.818 -2.858 1.00 98.75 100 VAL A CA 1
ATOM 746 C C . VAL A 1 100 ? -6.399 5.980 -1.510 1.00 98.75 100 VAL A C 1
ATOM 748 O O . VAL A 1 100 ? -7.061 6.209 -0.498 1.00 98.75 100 VAL A O 1
ATOM 751 N N . LEU A 1 101 ? -5.068 5.910 -1.478 1.00 98.75 101 LEU A N 1
ATOM 752 C CA . LEU A 1 101 ? -4.292 6.005 -0.244 1.00 98.75 101 LEU A CA 1
ATOM 753 C C . LEU A 1 101 ? -4.297 7.410 0.356 1.00 98.75 101 LEU A C 1
ATOM 755 O O . LEU A 1 101 ? -4.357 7.523 1.577 1.00 98.75 101 LEU A O 1
ATOM 759 N N . ILE A 1 102 ? -4.272 8.475 -0.449 1.00 98.56 102 ILE A N 1
ATOM 760 C CA . ILE A 1 102 ? -4.473 9.849 0.037 1.00 98.56 102 ILE A CA 1
ATOM 761 C C . ILE A 1 102 ? -5.835 9.940 0.724 1.00 98.56 102 ILE A C 1
ATOM 763 O O . ILE A 1 102 ? -5.914 10.318 1.892 1.00 98.56 102 ILE A O 1
ATOM 767 N N . THR A 1 103 ? -6.889 9.497 0.034 1.00 98.50 103 THR A N 1
ATOM 768 C CA . THR A 1 103 ? -8.255 9.504 0.571 1.00 98.50 103 THR A CA 1
ATOM 769 C C . THR A 1 103 ? -8.346 8.717 1.879 1.00 98.50 103 THR A C 1
ATOM 771 O O . THR A 1 103 ? -8.897 9.210 2.862 1.00 98.50 103 THR A O 1
ATOM 774 N N . ALA A 1 104 ? -7.769 7.515 1.927 1.00 98.38 104 ALA A N 1
ATOM 775 C CA . ALA A 1 104 ? -7.785 6.664 3.111 1.00 98.38 104 ALA A CA 1
ATOM 776 C C . ALA A 1 104 ? -6.994 7.270 4.283 1.00 98.38 104 ALA A C 1
ATOM 778 O O . ALA A 1 104 ? -7.489 7.285 5.408 1.00 98.38 104 ALA A O 1
ATOM 779 N N . ASN A 1 105 ? -5.794 7.806 4.037 1.00 97.06 105 ASN A N 1
ATOM 780 C CA . ASN A 1 105 ? -4.965 8.422 5.079 1.00 97.06 105 ASN A CA 1
ATOM 781 C C . ASN A 1 105 ? -5.598 9.697 5.659 1.00 97.06 105 ASN A C 1
ATOM 783 O O . ASN A 1 105 ? -5.385 9.997 6.832 1.00 97.06 105 ASN A O 1
ATOM 787 N N . THR A 1 106 ? -6.402 10.423 4.879 1.00 97.06 106 THR A N 1
ATOM 788 C CA . THR A 1 106 ? -7.206 11.539 5.394 1.00 97.06 106 THR A CA 1
ATOM 789 C C . THR A 1 106 ? -8.429 11.042 6.166 1.00 97.06 106 THR A C 1
ATOM 791 O O . THR A 1 106 ? -8.689 11.508 7.273 1.00 97.06 106 THR A O 1
ATOM 794 N N . ALA A 1 107 ? -9.165 10.069 5.623 1.00 97.00 107 ALA A N 1
ATOM 795 C CA . ALA A 1 107 ? -10.420 9.590 6.204 1.00 97.00 107 ALA A CA 1
ATOM 796 C C . ALA A 1 107 ? -10.246 8.752 7.483 1.00 97.00 107 ALA A C 1
ATOM 798 O O . ALA A 1 107 ? -11.200 8.586 8.236 1.00 97.00 107 ALA A O 1
ATOM 799 N N . VAL A 1 108 ? -9.052 8.209 7.745 1.00 96.69 108 VAL A N 1
ATOM 800 C CA . VAL A 1 108 ? -8.808 7.336 8.906 1.00 96.69 108 VAL A CA 1
ATOM 801 C C . VAL A 1 108 ? -8.679 8.093 10.232 1.00 96.69 108 VAL A C 1
ATOM 803 O O . VAL A 1 108 ? -8.731 7.460 11.281 1.00 96.69 108 VAL A O 1
ATOM 806 N N . VAL A 1 109 ? -8.530 9.423 10.217 1.00 94.94 109 VAL A N 1
ATOM 807 C CA . VAL A 1 109 ? -8.241 10.226 11.421 1.00 94.94 109 VAL A CA 1
ATOM 808 C C . VAL A 1 109 ? -9.311 10.066 12.505 1.00 94.94 109 VAL A C 1
ATOM 810 O O . VAL A 1 109 ? -8.979 9.689 13.628 1.00 94.94 109 VAL A O 1
ATOM 813 N N . GLU A 1 110 ? -10.581 10.315 12.178 1.00 94.50 110 GLU A N 1
ATOM 814 C CA . GLU A 1 110 ? -11.684 10.201 13.145 1.00 94.50 110 GLU A CA 1
ATOM 815 C C . GLU A 1 110 ? -11.946 8.739 13.549 1.00 94.50 110 GLU A C 1
ATOM 817 O O . GLU A 1 110 ? -11.921 8.445 14.747 1.00 94.50 110 GLU A O 1
ATOM 822 N N . PRO A 1 111 ? -12.056 7.771 12.610 1.00 94.38 111 PRO A N 1
ATOM 823 C CA . PRO A 1 111 ? -12.207 6.366 12.974 1.00 94.38 111 PRO A CA 1
ATOM 824 C C . PRO A 1 111 ? -11.069 5.828 13.852 1.00 94.38 111 PRO A C 1
ATOM 826 O O . PRO A 1 111 ? -11.298 4.979 14.714 1.00 94.38 111 PRO A O 1
ATOM 829 N N . ALA A 1 112 ? -9.825 6.267 13.630 1.00 92.44 112 ALA A N 1
ATOM 830 C CA . ALA A 1 112 ? -8.685 5.851 14.442 1.00 92.44 112 ALA A CA 1
ATOM 831 C C . ALA A 1 112 ? -8.806 6.373 15.880 1.00 92.44 112 ALA A C 1
ATOM 833 O O . ALA A 1 112 ? -8.621 5.586 16.818 1.00 92.44 112 ALA A O 1
ATOM 834 N N . ALA A 1 113 ? -9.186 7.644 16.050 1.00 90.31 113 ALA A N 1
ATOM 835 C CA . ALA A 1 113 ? -9.398 8.264 17.357 1.00 90.31 113 ALA A CA 1
ATOM 836 C C . ALA A 1 113 ? -10.453 7.514 18.184 1.00 90.31 113 ALA A C 1
ATOM 838 O O . ALA A 1 113 ? -10.207 7.212 19.354 1.00 90.31 113 ALA A O 1
ATOM 839 N N . ASP A 1 114 ? -11.544 7.078 17.548 1.00 87.38 114 ASP A N 1
ATOM 840 C CA . ASP A 1 114 ? -12.591 6.229 18.143 1.00 87.38 114 ASP A CA 1
ATOM 841 C C . ASP A 1 114 ? -12.079 4.886 18.689 1.00 87.38 114 ASP A C 1
ATOM 843 O O . ASP A 1 114 ? -12.753 4.207 19.466 1.00 87.38 114 ASP A O 1
ATOM 847 N N . THR A 1 115 ? -10.887 4.467 18.268 1.00 87.19 115 THR A N 1
ATOM 848 C CA . THR A 1 115 ? -10.241 3.230 18.720 1.00 87.19 115 THR A CA 1
ATOM 849 C C . THR A 1 115 ? -9.047 3.482 19.641 1.00 87.19 115 THR A C 1
ATOM 851 O O . THR A 1 115 ? -8.286 2.557 19.921 1.00 87.19 115 THR A O 1
ATOM 854 N N . GLY A 1 116 ? -8.890 4.721 20.122 1.00 86.12 116 GLY A N 1
ATOM 855 C CA . GLY A 1 116 ? -7.818 5.134 21.028 1.00 86.12 116 GLY A CA 1
ATOM 856 C C . GLY A 1 116 ? -6.498 5.481 20.335 1.00 86.12 116 GLY A C 1
ATOM 857 O O . GLY A 1 116 ? -5.471 5.568 21.005 1.00 86.12 116 GLY A O 1
ATOM 858 N N . ILE A 1 117 ? -6.500 5.665 19.011 1.00 89.88 117 ILE A N 1
ATOM 859 C CA . ILE A 1 117 ? -5.313 6.044 18.235 1.00 89.88 117 ILE A CA 1
ATOM 860 C C . ILE A 1 117 ? -5.363 7.534 17.940 1.00 89.88 117 ILE A C 1
ATOM 862 O O . ILE A 1 117 ? -6.190 8.002 17.163 1.00 89.88 117 ILE A O 1
ATOM 866 N N . ASP A 1 118 ? -4.426 8.275 18.517 1.00 90.69 118 ASP A N 1
ATOM 867 C CA . ASP A 1 118 ? -4.228 9.689 18.219 1.00 90.69 118 ASP A CA 1
ATOM 868 C C . ASP A 1 118 ? -3.038 9.822 17.265 1.00 90.69 118 ASP A C 1
ATOM 870 O O . ASP A 1 118 ? -1.877 9.780 17.677 1.00 90.69 118 ASP A O 1
ATOM 874 N N . ILE A 1 119 ? -3.335 9.981 15.973 1.00 91.06 119 ILE A N 1
ATOM 875 C CA . ILE A 1 119 ? -2.332 10.042 14.900 1.00 91.06 119 ILE A CA 1
ATOM 876 C C . ILE A 1 119 ? -1.306 11.158 15.140 1.00 91.06 119 ILE A C 1
ATOM 878 O O . ILE A 1 119 ? -0.130 10.987 14.818 1.00 91.06 119 ILE A O 1
ATOM 882 N N . LYS A 1 120 ? -1.717 12.290 15.732 1.00 91.31 120 LYS A N 1
ATOM 883 C CA . LYS A 1 120 ? -0.808 13.412 16.003 1.00 91.31 120 LYS A CA 1
ATOM 884 C C . LYS A 1 120 ? 0.134 13.079 17.153 1.00 91.31 120 LYS A C 1
ATOM 886 O O . LYS A 1 120 ? 1.341 13.276 17.027 1.00 91.31 120 LYS A O 1
ATOM 891 N N . LYS A 1 121 ? -0.392 12.536 18.256 1.00 89.06 121 LYS A N 1
ATOM 892 C CA . LYS A 1 121 ? 0.436 12.146 19.413 1.00 89.06 121 LYS A CA 1
ATOM 893 C C . LYS A 1 121 ? 1.347 10.958 19.107 1.00 89.06 121 LYS A C 1
ATOM 895 O O . LYS A 1 121 ? 2.466 10.905 19.606 1.00 89.06 121 LYS A O 1
ATOM 900 N N . GLN A 1 122 ? 0.898 10.033 18.261 1.00 91.00 122 GLN A N 1
ATOM 901 C CA . GLN A 1 122 ? 1.634 8.824 17.879 1.00 91.00 122 GLN A CA 1
ATOM 902 C C . GLN A 1 122 ? 2.458 8.996 16.591 1.00 91.00 122 GLN A C 1
ATOM 904 O O . GLN A 1 122 ? 2.971 8.017 16.054 1.00 91.00 122 GLN A O 1
ATOM 909 N N . ALA A 1 123 ? 2.651 10.227 16.101 1.00 89.81 123 ALA A N 1
ATOM 910 C CA . ALA A 1 123 ? 3.332 10.498 14.832 1.00 89.81 123 ALA A CA 1
ATOM 911 C C . ALA A 1 123 ? 4.742 9.881 14.737 1.00 89.81 123 ALA A C 1
ATOM 913 O O . ALA A 1 123 ? 5.129 9.384 13.682 1.00 89.81 123 ALA A O 1
ATOM 914 N N . LYS A 1 124 ? 5.511 9.868 15.836 1.00 88.69 124 LYS A N 1
ATOM 915 C CA . LYS A 1 124 ? 6.855 9.260 15.866 1.00 88.69 124 LYS A CA 1
ATOM 916 C C . LYS A 1 124 ? 6.803 7.738 15.699 1.00 88.69 124 LYS A C 1
ATOM 918 O O . LYS A 1 124 ? 7.606 7.180 14.957 1.00 88.69 124 LYS A O 1
ATOM 923 N N . GLU A 1 125 ? 5.862 7.084 16.374 1.00 90.62 125 GLU A N 1
ATOM 924 C CA . GLU A 1 125 ? 5.657 5.637 16.271 1.00 90.62 125 GLU A CA 1
ATOM 925 C C . GLU A 1 125 ? 5.158 5.265 14.873 1.00 90.62 125 GLU A C 1
ATOM 927 O O . GLU A 1 125 ? 5.723 4.383 14.234 1.00 90.62 125 GLU A O 1
ATOM 932 N N . LEU A 1 126 ? 4.181 6.010 14.346 1.00 88.56 126 LEU A N 1
ATOM 933 C CA . LEU A 1 126 ? 3.680 5.841 12.982 1.00 88.56 126 LEU A CA 1
ATOM 934 C C . LEU A 1 126 ? 4.781 6.027 11.936 1.00 88.56 126 LEU A C 1
ATOM 936 O O . LEU A 1 126 ? 4.888 5.214 11.021 1.00 88.56 126 LEU A O 1
ATOM 940 N N . LYS A 1 127 ? 5.650 7.032 12.094 1.00 89.25 127 LYS A N 1
ATOM 941 C CA . LYS A 1 127 ? 6.815 7.222 11.218 1.00 89.25 127 LYS A CA 1
ATOM 942 C C . LYS A 1 127 ? 7.769 6.026 11.267 1.00 89.25 127 LYS A C 1
ATOM 944 O O . LYS A 1 127 ? 8.273 5.614 10.230 1.00 89.25 127 LYS A O 1
ATOM 949 N N . SER A 1 128 ? 8.001 5.453 12.447 1.00 88.62 128 SER A N 1
ATOM 950 C CA . SER A 1 128 ? 8.847 4.262 12.589 1.00 88.62 128 SER A CA 1
ATOM 951 C C . SER A 1 128 ? 8.207 3.020 11.966 1.00 88.62 128 SER A C 1
ATOM 953 O O . SER A 1 128 ? 8.900 2.242 11.324 1.00 88.62 128 SER A O 1
ATOM 955 N N . LEU A 1 129 ? 6.900 2.826 12.154 1.00 89.81 129 LEU A N 1
ATOM 956 C CA . LEU A 1 129 ? 6.163 1.662 11.651 1.00 89.81 129 LEU A CA 1
ATOM 957 C C . LEU A 1 129 ? 5.896 1.722 10.141 1.00 89.81 129 LEU A C 1
ATOM 959 O O . LEU A 1 129 ? 5.697 0.682 9.521 1.00 89.81 129 LEU A O 1
ATOM 963 N N . SER A 1 130 ? 5.833 2.925 9.567 1.00 89.38 130 SER A N 1
ATOM 964 C CA . SER A 1 130 ? 5.605 3.133 8.131 1.00 89.38 130 SER A CA 1
ATOM 965 C C . SER A 1 130 ? 6.892 3.162 7.307 1.00 89.38 130 SER A C 1
ATOM 967 O O . SER A 1 130 ? 6.826 3.126 6.079 1.00 89.38 130 SER A O 1
ATOM 969 N N . ALA A 1 131 ? 8.058 3.206 7.953 1.00 89.00 131 ALA A N 1
ATOM 970 C CA . ALA A 1 131 ? 9.336 3.108 7.266 1.00 89.00 131 ALA A CA 1
ATOM 971 C C . ALA A 1 131 ? 9.529 1.702 6.674 1.00 89.00 131 ALA A C 1
ATOM 973 O O . ALA A 1 131 ? 9.234 0.697 7.319 1.00 89.00 131 ALA A O 1
ATOM 974 N N . ASP A 1 132 ? 10.044 1.632 5.446 1.00 92.19 132 ASP A N 1
ATOM 975 C CA . ASP A 1 132 ? 10.455 0.377 4.805 1.00 92.19 132 ASP A CA 1
ATOM 976 C C . ASP A 1 132 ? 11.758 0.562 4.021 1.00 92.19 132 ASP A C 1
ATOM 978 O O . ASP A 1 132 ? 11.758 0.548 2.789 1.00 92.19 132 ASP A O 1
ATOM 982 N N . PRO A 1 133 ? 12.884 0.803 4.712 1.00 90.56 133 PRO A N 1
ATOM 983 C CA . PRO A 1 133 ? 14.149 1.045 4.028 1.00 90.56 133 PRO A CA 1
ATOM 984 C C . PRO A 1 133 ? 14.558 -0.143 3.150 1.00 90.56 133 PRO A C 1
ATOM 986 O O . PRO A 1 133 ? 15.124 0.070 2.089 1.00 90.56 133 PRO A O 1
ATOM 989 N N . GLN A 1 134 ? 14.208 -1.372 3.545 1.00 90.75 134 GLN A N 1
ATOM 990 C CA . GLN A 1 134 ? 14.524 -2.582 2.787 1.00 90.75 134 GLN A CA 1
ATOM 991 C C . GLN A 1 134 ? 13.768 -2.648 1.460 1.00 90.75 134 GLN A C 1
ATOM 993 O O . GLN A 1 134 ? 14.362 -2.981 0.438 1.00 90.75 134 GLN A O 1
ATOM 998 N N . LEU A 1 135 ? 12.467 -2.329 1.444 1.00 93.06 135 LEU A N 1
ATOM 999 C CA . LEU A 1 135 ? 11.733 -2.279 0.181 1.00 93.06 135 LEU A CA 1
ATOM 1000 C C . LEU A 1 135 ? 12.233 -1.141 -0.710 1.00 93.06 135 LEU A C 1
ATOM 1002 O O . LEU A 1 135 ? 12.391 -1.342 -1.909 1.00 93.06 135 LEU A O 1
ATOM 1006 N N . VAL A 1 136 ? 12.490 0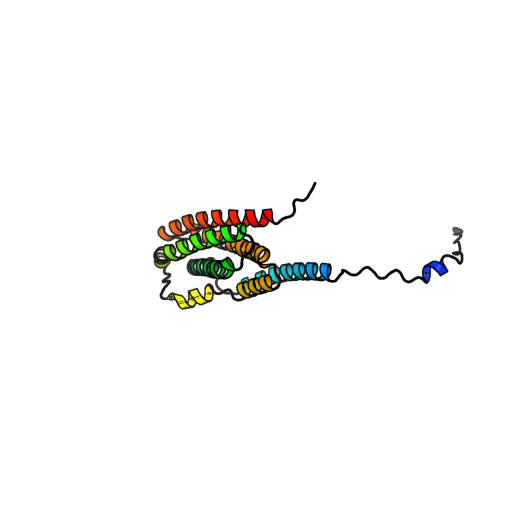.035 -0.135 1.00 94.62 136 VAL A N 1
ATOM 1007 C CA . VAL A 1 136 ? 13.009 1.182 -0.891 1.00 94.62 136 VAL A CA 1
ATOM 1008 C C . VAL A 1 136 ? 14.363 0.846 -1.519 1.00 94.62 136 VAL A C 1
ATOM 1010 O O . VAL A 1 136 ? 14.549 1.066 -2.712 1.00 94.62 136 VAL A O 1
ATOM 1013 N N . GLU A 1 137 ? 15.283 0.255 -0.756 1.00 95.62 137 GLU A N 1
ATOM 1014 C CA . GLU A 1 137 ? 16.575 -0.232 -1.254 1.00 95.62 137 GLU A CA 1
ATOM 1015 C C . GLU A 1 137 ? 16.386 -1.258 -2.376 1.00 95.62 137 GLU A C 1
ATOM 1017 O O . GLU A 1 137 ? 16.897 -1.060 -3.473 1.00 95.62 137 GLU A O 1
ATOM 1022 N N . LYS A 1 138 ? 15.544 -2.277 -2.162 1.00 93.81 138 LYS A N 1
ATOM 1023 C CA . LYS A 1 138 ? 15.242 -3.301 -3.172 1.00 93.81 138 LYS A CA 1
ATOM 1024 C C . LYS A 1 138 ? 14.708 -2.711 -4.481 1.00 93.81 138 LYS A C 1
ATOM 1026 O O . LYS A 1 138 ? 15.069 -3.178 -5.560 1.00 93.81 138 LYS A O 1
ATOM 1031 N N . LEU A 1 139 ? 13.821 -1.722 -4.405 1.00 96.62 139 LEU A N 1
ATOM 1032 C CA . LEU A 1 139 ? 13.254 -1.078 -5.589 1.00 96.62 139 LEU A CA 1
ATOM 1033 C C . LEU A 1 139 ? 14.271 -0.160 -6.277 1.00 96.62 139 LEU A C 1
ATOM 1035 O O . LEU A 1 139 ? 14.349 -0.164 -7.502 1.00 96.62 139 LEU A O 1
ATOM 1039 N N . ASN A 1 140 ? 15.098 0.567 -5.524 1.00 95.06 140 ASN A N 1
ATOM 1040 C CA . ASN A 1 140 ? 16.199 1.345 -6.097 1.00 95.06 140 ASN A CA 1
ATOM 1041 C C . ASN A 1 140 ? 17.235 0.436 -6.782 1.00 95.06 140 ASN A C 1
ATOM 1043 O O . ASN A 1 140 ? 17.692 0.744 -7.880 1.00 95.06 140 ASN A O 1
ATOM 1047 N N . ASP A 1 141 ? 17.549 -0.725 -6.209 1.00 95.44 141 ASP A N 1
ATOM 1048 C CA . ASP A 1 141 ? 18.402 -1.721 -6.861 1.00 95.44 141 ASP A CA 1
ATOM 1049 C C . ASP A 1 141 ? 17.761 -2.248 -8.149 1.00 95.44 141 ASP A C 1
ATOM 1051 O O . ASP A 1 141 ? 18.431 -2.379 -9.175 1.00 95.44 141 ASP A O 1
ATOM 1055 N N . ALA A 1 142 ? 16.454 -2.520 -8.140 1.00 94.69 142 ALA A N 1
ATOM 1056 C CA . ALA A 1 142 ? 15.733 -2.922 -9.345 1.00 94.69 142 ALA A CA 1
ATOM 1057 C C . ALA A 1 142 ? 15.760 -1.826 -10.427 1.00 94.69 142 ALA A C 1
ATOM 1059 O O . ALA A 1 142 ? 15.917 -2.144 -11.605 1.00 94.69 142 ALA A O 1
ATOM 1060 N N . GLU A 1 143 ? 15.672 -0.550 -10.044 1.00 92.75 143 GLU A N 1
ATOM 1061 C CA . GLU A 1 143 ? 15.839 0.600 -10.942 1.00 92.75 143 GLU A CA 1
ATOM 1062 C C . GLU A 1 143 ? 17.227 0.622 -11.590 1.00 92.75 143 GLU A C 1
ATOM 1064 O O . GLU A 1 143 ? 17.325 0.681 -12.818 1.00 92.75 143 GLU A O 1
ATOM 1069 N N . LEU A 1 144 ? 18.293 0.471 -10.796 1.00 95.38 144 LEU A N 1
ATOM 1070 C CA . LEU A 1 144 ? 19.675 0.407 -11.292 1.00 95.38 144 LEU A CA 1
ATOM 1071 C C . LEU A 1 144 ? 19.908 -0.768 -12.253 1.00 95.38 144 LEU A C 1
ATOM 1073 O O . LEU A 1 144 ? 20.743 -0.681 -13.153 1.00 95.38 144 LEU A O 1
ATOM 1077 N N . ASN A 1 145 ? 19.149 -1.852 -12.087 1.00 94.75 145 ASN A N 1
ATOM 1078 C CA . ASN A 1 145 ? 19.203 -3.044 -12.931 1.00 94.75 145 ASN A CA 1
ATOM 1079 C C . ASN A 1 145 ? 18.147 -3.056 -14.055 1.00 94.75 145 ASN A C 1
ATOM 1081 O O . ASN A 1 145 ? 17.950 -4.091 -14.691 1.00 94.75 145 ASN A O 1
ATOM 1085 N N . ALA A 1 146 ? 17.473 -1.927 -14.314 1.00 94.19 146 ALA A N 1
ATOM 1086 C CA . ALA A 1 146 ? 16.437 -1.782 -15.343 1.00 94.19 146 ALA A CA 1
ATOM 1087 C C . ALA A 1 146 ? 15.274 -2.793 -15.233 1.00 94.19 146 ALA A C 1
ATOM 1089 O O . ALA A 1 146 ? 14.669 -3.163 -16.236 1.00 94.19 146 ALA A O 1
ATOM 1090 N N . ASN A 1 147 ? 14.946 -3.214 -14.010 1.00 95.00 147 ASN A N 1
ATOM 1091 C CA . ASN A 1 147 ? 13.888 -4.176 -13.691 1.00 95.00 147 ASN A CA 1
ATOM 1092 C C . ASN A 1 147 ? 12.851 -3.604 -12.701 1.00 95.00 147 ASN A C 1
ATOM 1094 O O . ASN A 1 147 ? 12.171 -4.354 -11.996 1.00 95.00 147 ASN A O 1
ATOM 1098 N N . LEU A 1 148 ? 12.764 -2.270 -12.602 1.00 96.75 148 LEU A N 1
ATOM 1099 C CA . LEU A 1 148 ? 11.912 -1.591 -11.626 1.00 96.75 148 LEU A CA 1
ATOM 1100 C C . LEU A 1 148 ? 10.442 -1.975 -11.772 1.00 96.75 148 LEU A C 1
ATOM 1102 O O . LEU A 1 148 ? 9.839 -2.357 -10.781 1.00 96.75 148 LEU A O 1
ATOM 1106 N N . ASP A 1 149 ? 9.869 -1.901 -12.973 1.00 96.69 149 ASP A N 1
ATOM 1107 C CA . ASP A 1 149 ? 8.426 -2.092 -13.173 1.00 96.69 149 ASP A CA 1
ATOM 1108 C C . ASP A 1 149 ? 7.958 -3.497 -12.749 1.00 96.69 149 ASP A C 1
ATOM 1110 O O . ASP A 1 149 ? 6.955 -3.643 -12.043 1.00 96.69 149 ASP A O 1
ATOM 1114 N N . ALA A 1 150 ? 8.727 -4.536 -13.087 1.00 94.44 150 ALA A N 1
ATOM 1115 C CA . ALA A 1 150 ? 8.439 -5.910 -12.679 1.00 94.44 150 ALA A CA 1
ATOM 1116 C C . ALA A 1 150 ? 8.589 -6.099 -11.159 1.00 94.44 150 ALA A C 1
ATOM 1118 O O . ALA A 1 150 ? 7.704 -6.656 -10.505 1.00 94.44 150 ALA A O 1
ATOM 1119 N N . ALA A 1 151 ? 9.681 -5.596 -10.568 1.00 95.50 151 ALA A N 1
ATOM 1120 C CA . ALA A 1 151 ? 9.893 -5.678 -9.122 1.00 95.50 151 ALA A CA 1
ATOM 1121 C C . ALA A 1 151 ? 8.811 -4.906 -8.348 1.00 95.50 151 ALA A C 1
ATOM 1123 O O . ALA A 1 151 ? 8.245 -5.413 -7.381 1.00 95.50 151 ALA A O 1
ATOM 1124 N N . TYR A 1 152 ? 8.493 -3.698 -8.802 1.00 98.06 152 TYR A N 1
ATOM 1125 C CA . TYR A 1 152 ? 7.519 -2.805 -8.196 1.00 98.06 152 TYR A CA 1
ATOM 1126 C C . TYR A 1 152 ? 6.107 -3.380 -8.247 1.00 98.06 152 TYR A C 1
ATOM 1128 O O . TYR A 1 152 ? 5.441 -3.463 -7.214 1.00 98.06 152 TYR A O 1
ATOM 1136 N N . SER A 1 153 ? 5.652 -3.803 -9.430 1.00 96.81 153 SER A N 1
ATOM 1137 C CA . SER A 1 153 ? 4.310 -4.365 -9.606 1.00 96.81 153 SER A CA 1
ATOM 1138 C C . SER A 1 153 ? 4.094 -5.590 -8.718 1.00 96.81 153 SER A C 1
ATOM 1140 O O . SER A 1 153 ? 3.065 -5.677 -8.044 1.00 96.81 153 SER A O 1
ATOM 1142 N N . HIS A 1 154 ? 5.080 -6.487 -8.636 1.00 94.94 154 HIS A N 1
ATOM 1143 C CA . HIS A 1 154 ? 5.011 -7.666 -7.781 1.00 94.94 154 HIS A CA 1
ATOM 1144 C C . HIS A 1 154 ? 4.978 -7.306 -6.288 1.00 94.94 154 HIS A C 1
ATOM 1146 O O . HIS A 1 154 ? 4.050 -7.702 -5.579 1.00 94.94 154 HIS A O 1
ATOM 1152 N N . GLU A 1 155 ? 5.951 -6.525 -5.809 1.00 95.88 155 GLU A N 1
ATOM 1153 C CA . GLU A 1 155 ? 6.062 -6.156 -4.391 1.00 95.88 155 GLU A CA 1
ATOM 1154 C C . GLU A 1 155 ? 4.839 -5.385 -3.895 1.00 95.88 155 GLU A C 1
ATOM 1156 O O . GLU A 1 155 ? 4.296 -5.672 -2.822 1.00 95.88 155 GLU A O 1
ATOM 1161 N N . MET A 1 156 ? 4.369 -4.419 -4.685 1.00 97.88 156 MET A N 1
ATOM 1162 C CA . MET A 1 156 ? 3.201 -3.628 -4.319 1.00 97.88 156 MET A CA 1
ATOM 1163 C C . MET A 1 156 ? 1.930 -4.467 -4.329 1.00 97.88 156 MET A C 1
ATOM 1165 O O . MET A 1 156 ? 1.123 -4.319 -3.411 1.00 97.88 156 MET A O 1
ATOM 1169 N N . ASN A 1 157 ? 1.761 -5.389 -5.284 1.00 96.19 157 ASN A N 1
ATOM 1170 C CA . ASN A 1 157 ? 0.597 -6.276 -5.303 1.00 96.19 157 ASN A CA 1
ATOM 1171 C C . ASN A 1 157 ? 0.561 -7.204 -4.078 1.00 96.19 157 ASN A C 1
ATOM 1173 O O . ASN A 1 157 ? -0.473 -7.318 -3.419 1.00 96.19 157 ASN A O 1
ATOM 1177 N N . VAL A 1 158 ? 1.698 -7.807 -3.710 1.00 93.94 158 VAL A N 1
ATOM 1178 C CA . VAL A 1 158 ? 1.807 -8.639 -2.496 1.00 93.94 158 VAL A CA 1
ATOM 1179 C C . VAL A 1 158 ? 1.428 -7.831 -1.252 1.00 93.94 158 VAL A C 1
ATOM 1181 O O . VAL A 1 158 ? 0.593 -8.251 -0.449 1.00 93.94 158 VAL A O 1
ATOM 1184 N N . ARG A 1 159 ? 1.965 -6.617 -1.115 1.00 95.12 159 ARG A N 1
ATOM 1185 C CA . ARG A 1 159 ? 1.688 -5.753 0.044 1.00 95.12 159 ARG A CA 1
ATOM 1186 C C . ARG A 1 159 ? 0.253 -5.235 0.078 1.00 95.12 159 ARG A C 1
ATOM 1188 O O . ARG A 1 159 ? -0.306 -5.063 1.166 1.00 95.12 159 ARG A O 1
ATOM 1195 N N . LEU A 1 160 ? -0.356 -5.009 -1.084 1.00 97.25 160 LEU A N 1
ATOM 1196 C CA . LEU A 1 160 ? -1.781 -4.713 -1.230 1.00 97.25 160 LEU A CA 1
ATOM 1197 C C . LEU A 1 160 ? -2.634 -5.873 -0.710 1.00 97.25 160 LEU A C 1
ATOM 1199 O O . LEU A 1 160 ? -3.499 -5.648 0.139 1.00 97.25 160 LEU A O 1
ATOM 1203 N N . ILE A 1 161 ? -2.354 -7.105 -1.145 1.00 95.81 161 ILE A N 1
ATOM 1204 C CA . ILE A 1 161 ? -3.049 -8.322 -0.694 1.00 95.81 161 ILE A CA 1
ATOM 1205 C C . ILE A 1 161 ? -2.943 -8.476 0.828 1.00 95.81 161 ILE A C 1
ATOM 1207 O O . ILE A 1 161 ? -3.956 -8.670 1.510 1.00 95.81 161 ILE A O 1
ATOM 1211 N N . ASP A 1 162 ? -1.741 -8.319 1.381 1.00 95.38 162 ASP A N 1
ATOM 1212 C CA . ASP A 1 162 ? -1.509 -8.421 2.824 1.00 95.38 162 ASP A CA 1
ATOM 1213 C C . ASP A 1 162 ? -2.250 -7.337 3.610 1.00 95.38 162 ASP A C 1
ATOM 1215 O O . ASP A 1 162 ? -2.866 -7.611 4.648 1.00 95.38 162 ASP A O 1
ATOM 1219 N N . THR A 1 163 ? -2.248 -6.105 3.100 1.00 96.62 163 THR A N 1
ATOM 1220 C CA . THR A 1 163 ? -2.950 -4.978 3.723 1.00 96.62 163 THR A CA 1
ATOM 1221 C C . THR A 1 163 ? -4.459 -5.197 3.707 1.00 96.62 163 THR A C 1
ATOM 1223 O O . THR A 1 163 ? -5.109 -5.068 4.748 1.00 96.62 163 THR A O 1
ATOM 1226 N N . ILE A 1 164 ? -5.019 -5.623 2.573 1.00 98.06 164 ILE A N 1
ATOM 1227 C CA . ILE A 1 164 ? -6.436 -5.984 2.442 1.00 98.06 164 ILE A CA 1
ATOM 1228 C C . ILE A 1 164 ? -6.790 -7.124 3.408 1.00 98.06 164 ILE A C 1
ATOM 1230 O O . ILE A 1 164 ? -7.813 -7.066 4.096 1.00 98.06 164 ILE A O 1
ATOM 1234 N N . SER A 1 165 ? -5.945 -8.151 3.522 1.00 97.12 165 SER A N 1
ATOM 1235 C CA . SER A 1 165 ? -6.140 -9.272 4.452 1.00 97.12 165 SER A CA 1
ATOM 1236 C C . SER A 1 165 ? -6.140 -8.816 5.915 1.00 97.12 165 SER A C 1
ATOM 1238 O O . SER A 1 165 ? -7.028 -9.179 6.697 1.00 97.12 165 SER A O 1
ATOM 1240 N N . MET A 1 166 ? -5.188 -7.961 6.297 1.00 95.75 166 MET A N 1
ATOM 1241 C CA . MET A 1 166 ? -5.127 -7.350 7.625 1.00 95.75 166 MET A CA 1
ATOM 1242 C C . MET A 1 166 ? -6.388 -6.530 7.924 1.00 95.75 166 MET A C 1
ATOM 1244 O O . MET A 1 166 ? -6.998 -6.706 8.982 1.00 95.75 166 MET A O 1
ATOM 1248 N N . MET A 1 167 ? -6.811 -5.677 6.992 1.00 97.75 167 MET A N 1
ATOM 1249 C CA . MET A 1 167 ? -8.007 -4.847 7.137 1.00 97.75 167 MET A CA 1
ATOM 1250 C C . MET A 1 167 ? -9.281 -5.688 7.248 1.00 97.75 167 MET A C 1
ATOM 1252 O O . MET A 1 167 ? -10.125 -5.402 8.093 1.00 97.75 167 MET A O 1
ATOM 1256 N N . ASN A 1 168 ? -9.399 -6.781 6.490 1.00 97.81 168 ASN A N 1
ATOM 1257 C CA . ASN A 1 168 ? -10.508 -7.731 6.622 1.00 97.81 168 ASN A CA 1
ATOM 1258 C C . ASN A 1 168 ? -10.557 -8.384 8.012 1.00 97.81 168 ASN A C 1
ATOM 1260 O O . ASN A 1 168 ? -11.634 -8.568 8.586 1.00 97.81 168 ASN A O 1
ATOM 1264 N N . LYS A 1 169 ? -9.398 -8.726 8.590 1.00 96.62 169 LYS A N 1
ATOM 1265 C CA . LYS A 1 169 ? -9.327 -9.247 9.966 1.00 96.62 169 LYS A CA 1
ATOM 1266 C C . LYS A 1 169 ? -9.753 -8.188 10.984 1.00 96.62 169 LYS A C 1
ATOM 1268 O O . LYS A 1 169 ? -10.463 -8.526 11.931 1.00 96.62 169 LYS A O 1
ATOM 1273 N N . LEU A 1 170 ? -9.355 -6.929 10.788 1.00 95.06 170 LEU A N 1
ATOM 1274 C CA . LEU A 1 170 ? -9.791 -5.814 11.632 1.00 95.06 170 LEU A CA 1
ATOM 1275 C C . LEU A 1 170 ? -11.296 -5.581 11.509 1.00 95.06 170 LEU A C 1
ATOM 1277 O O . LEU A 1 170 ? -11.960 -5.477 12.532 1.00 95.06 170 LEU A O 1
ATOM 1281 N N . LEU A 1 171 ? -11.856 -5.605 10.299 1.00 96.19 171 LEU A N 1
ATOM 1282 C CA . LEU A 1 171 ? -13.283 -5.380 10.049 1.00 96.19 171 LEU A CA 1
ATOM 1283 C C . LEU A 1 171 ? -14.161 -6.346 10.856 1.00 96.19 171 LEU A C 1
ATOM 1285 O O . LEU A 1 171 ? -15.152 -5.938 11.462 1.00 96.19 171 LEU A O 1
ATOM 1289 N N . LYS A 1 172 ? -13.754 -7.618 10.919 1.00 94.75 172 LYS A N 1
ATOM 1290 C CA . LYS A 1 172 ? -14.454 -8.668 11.674 1.00 94.75 172 LYS A CA 1
ATOM 1291 C C . LYS A 1 172 ? -14.356 -8.496 13.192 1.00 94.75 172 LYS A C 1
ATOM 1293 O O . LYS A 1 172 ? -15.273 -8.891 13.904 1.00 94.75 172 LYS A O 1
ATOM 1298 N N . LYS A 1 173 ? -13.243 -7.953 13.694 1.00 90.81 173 LYS A N 1
ATOM 1299 C CA . LYS A 1 173 ? -12.936 -7.883 15.136 1.00 90.81 173 LYS A CA 1
ATOM 1300 C C . LYS A 1 173 ? -13.253 -6.533 15.773 1.00 90.81 173 LYS A C 1
ATOM 1302 O O . LYS A 1 173 ? -13.412 -6.462 16.990 1.00 90.81 173 LYS A O 1
ATOM 1307 N N . ASN A 1 174 ? -13.300 -5.463 14.985 1.00 86.94 174 ASN A N 1
ATOM 1308 C CA . ASN A 1 174 ? -13.481 -4.116 15.502 1.00 86.94 174 ASN A CA 1
ATOM 1309 C C . ASN A 1 174 ? -14.914 -3.917 16.020 1.00 86.94 174 ASN A C 1
ATOM 1311 O O . ASN A 1 174 ? -15.861 -4.514 15.508 1.00 86.94 174 ASN A O 1
ATOM 1315 N N . ARG A 1 175 ? -15.076 -3.081 17.047 1.00 90.06 175 ARG A N 1
ATOM 1316 C CA . ARG A 1 175 ? -16.380 -2.739 17.635 1.00 90.06 175 ARG A CA 1
ATOM 1317 C C . ARG A 1 175 ? -16.859 -1.342 17.235 1.00 90.06 175 ARG A C 1
ATOM 1319 O O . ARG A 1 175 ? -18.061 -1.111 17.274 1.00 90.06 175 ARG A O 1
ATOM 1326 N N . SER A 1 176 ? -15.959 -0.446 16.815 1.00 92.38 176 SER A N 1
ATOM 1327 C CA . SER A 1 176 ? -16.326 0.896 16.347 1.00 92.38 176 SER A CA 1
ATOM 1328 C C . SER A 1 176 ? -17.021 0.815 14.989 1.00 92.38 176 SER A C 1
ATOM 1330 O O . SER A 1 176 ? -16.481 0.256 14.029 1.00 92.38 176 SER A O 1
ATOM 1332 N N . GLN A 1 177 ? -18.218 1.394 14.903 1.00 94.69 177 GLN A N 1
ATOM 1333 C CA . GLN A 1 177 ? -18.984 1.442 13.662 1.00 94.69 177 GLN A CA 1
ATOM 1334 C C . GLN A 1 177 ? -18.311 2.336 12.615 1.00 94.69 177 GLN A C 1
ATOM 1336 O O . GLN A 1 177 ? -18.261 1.959 11.445 1.00 94.69 177 GLN A O 1
ATOM 1341 N N . GLN A 1 178 ? -17.730 3.464 13.035 1.00 94.19 178 GLN A N 1
ATOM 1342 C CA . GLN A 1 178 ? -16.979 4.354 12.145 1.00 94.19 178 GLN A CA 1
ATOM 1343 C C . GLN A 1 178 ? -15.777 3.628 11.536 1.00 94.19 178 GLN A C 1
ATOM 1345 O O . GLN A 1 178 ? -15.570 3.653 10.323 1.00 94.19 178 GLN A O 1
ATOM 1350 N N . MET A 1 179 ? -15.036 2.879 12.359 1.00 96.25 179 MET A N 1
ATOM 1351 C CA . MET A 1 179 ? -13.912 2.082 11.873 1.00 96.25 179 MET A CA 1
ATOM 1352 C C . MET A 1 179 ? -14.363 0.968 10.927 1.00 96.25 179 MET A C 1
ATOM 1354 O O . MET A 1 179 ? -13.710 0.732 9.916 1.00 96.25 179 MET A O 1
ATOM 1358 N N . LYS A 1 180 ? -15.499 0.306 11.181 1.00 97.38 180 LYS A N 1
ATOM 1359 C CA . LYS A 1 180 ? -16.042 -0.685 10.235 1.00 97.38 180 LYS A CA 1
ATOM 1360 C C . LYS A 1 180 ? -16.406 -0.069 8.886 1.00 97.38 180 LYS A C 1
ATOM 1362 O O . LYS A 1 180 ? -16.101 -0.669 7.859 1.00 97.38 180 LYS A O 1
ATOM 1367 N N . GLN A 1 181 ? -17.031 1.107 8.878 1.00 97.81 181 GLN A N 1
ATOM 1368 C CA . GLN A 1 181 ? -17.379 1.815 7.643 1.00 97.81 181 GLN A CA 1
ATOM 1369 C C . GLN A 1 181 ? -16.126 2.229 6.866 1.00 97.81 181 GLN A C 1
ATOM 1371 O O . GLN A 1 181 ? -16.021 1.942 5.672 1.00 97.81 181 GLN A O 1
ATOM 1376 N N . PHE A 1 182 ? -15.145 2.816 7.559 1.00 98.25 182 PHE A N 1
ATOM 1377 C CA . PHE A 1 182 ? -13.844 3.155 6.987 1.00 98.25 182 PHE A CA 1
ATOM 1378 C C . PHE A 1 182 ? -13.155 1.930 6.367 1.00 98.25 182 PHE A C 1
ATOM 1380 O O . PHE A 1 182 ? -12.731 1.973 5.209 1.00 98.25 182 PHE A O 1
ATOM 1387 N N . LEU A 1 183 ? -13.077 0.827 7.119 1.00 98.44 183 LEU A N 1
ATOM 1388 C CA . LEU A 1 183 ? -12.469 -0.423 6.669 1.00 98.44 183 LEU A CA 1
ATOM 1389 C C . LEU A 1 183 ? -13.196 -0.978 5.444 1.00 98.44 183 LEU A C 1
ATOM 1391 O O . LEU A 1 183 ? -12.542 -1.291 4.457 1.00 98.44 183 LEU A O 1
ATOM 1395 N N . GLY A 1 184 ? -14.528 -1.067 5.478 1.00 98.31 184 GLY A N 1
ATOM 1396 C CA . GLY A 1 184 ? -15.326 -1.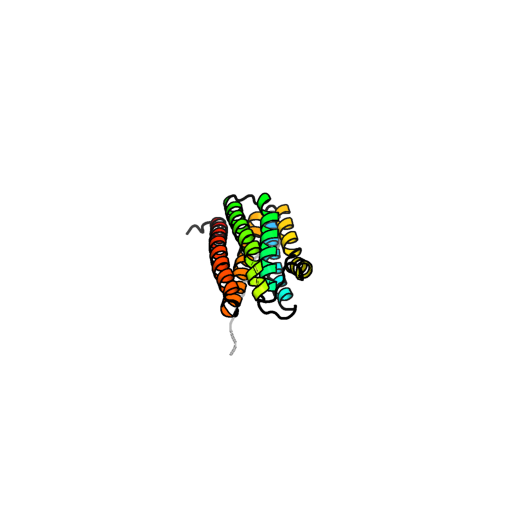594 4.369 1.00 98.31 184 GLY A CA 1
ATOM 1397 C C . GLY A 1 184 ? -15.115 -0.816 3.071 1.00 98.31 184 GLY A C 1
ATOM 1398 O O . GLY A 1 184 ? -14.846 -1.420 2.031 1.00 98.31 184 GLY A O 1
ATOM 1399 N N . LYS A 1 185 ? -15.154 0.521 3.142 1.00 98.38 185 LYS A N 1
ATOM 1400 C CA . LYS A 1 185 ? -14.905 1.379 1.977 1.00 98.38 185 LYS A CA 1
ATOM 1401 C C . LYS A 1 185 ? -13.478 1.214 1.455 1.00 98.38 185 LYS A C 1
ATOM 1403 O O . LYS A 1 185 ? -13.280 0.935 0.277 1.00 98.38 185 LYS A O 1
ATOM 1408 N N . THR A 1 186 ? -12.488 1.330 2.335 1.00 98.44 186 THR A N 1
ATOM 1409 C CA . THR A 1 186 ? -11.073 1.299 1.940 1.00 98.44 186 THR A CA 1
ATOM 1410 C C . THR A 1 186 ? -10.663 -0.076 1.400 1.00 98.44 186 THR A C 1
ATOM 1412 O O . THR A 1 186 ? -9.927 -0.149 0.424 1.00 98.44 186 THR A O 1
ATOM 1415 N N . ILE A 1 187 ? -11.182 -1.175 1.965 1.00 98.75 187 ILE A N 1
ATOM 1416 C CA . ILE A 1 187 ? -10.983 -2.533 1.427 1.00 98.75 187 ILE A CA 1
ATOM 1417 C C . ILE A 1 187 ? -11.519 -2.628 -0.002 1.00 98.75 187 ILE A C 1
ATOM 1419 O O . ILE A 1 187 ? -10.829 -3.156 -0.872 1.00 98.75 187 ILE A O 1
ATOM 1423 N N . SER A 1 188 ? -12.731 -2.124 -0.252 1.00 98.56 188 SER A N 1
ATOM 1424 C CA . SER A 1 188 ? -13.335 -2.134 -1.588 1.00 98.56 188 SER A CA 1
ATOM 1425 C C . SER A 1 188 ? -12.488 -1.348 -2.593 1.00 98.56 188 SER A C 1
ATOM 1427 O O . SER A 1 188 ? -12.159 -1.865 -3.663 1.00 98.56 188 SER A O 1
ATOM 1429 N N . ASP A 1 189 ? -12.081 -0.131 -2.229 1.00 98.50 189 ASP A N 1
ATOM 1430 C CA . ASP A 1 189 ? -11.276 0.741 -3.090 1.00 98.50 189 ASP A CA 1
ATOM 1431 C C . ASP A 1 189 ? -9.907 0.107 -3.407 1.00 98.50 189 ASP A C 1
ATOM 1433 O O . ASP A 1 189 ? -9.521 0.011 -4.574 1.00 98.50 189 ASP A O 1
ATOM 1437 N N . LEU A 1 190 ? -9.210 -0.426 -2.396 1.00 98.56 190 LEU A N 1
ATOM 1438 C CA . LEU A 1 190 ? -7.927 -1.117 -2.580 1.00 98.56 190 LEU A CA 1
ATOM 1439 C C . LEU A 1 190 ? -8.064 -2.409 -3.395 1.00 98.56 190 LEU A C 1
ATOM 1441 O O . LEU A 1 190 ? -7.199 -2.700 -4.214 1.00 98.56 190 LEU A O 1
ATOM 1445 N N . THR A 1 191 ? -9.155 -3.162 -3.234 1.00 98.56 191 THR A N 1
ATOM 1446 C CA . THR A 1 191 ? -9.418 -4.371 -4.039 1.00 98.56 191 THR A CA 1
ATOM 1447 C C . THR A 1 191 ? -9.596 -4.022 -5.518 1.00 98.56 191 THR A C 1
ATOM 1449 O O . THR A 1 191 ? -9.160 -4.760 -6.401 1.00 98.56 191 THR A O 1
ATOM 1452 N N . ASN A 1 192 ? -10.224 -2.884 -5.822 1.00 98.12 192 ASN A N 1
ATOM 1453 C CA . ASN A 1 192 ? -10.360 -2.425 -7.202 1.00 98.12 192 ASN A CA 1
ATOM 1454 C C . ASN A 1 192 ? -9.016 -2.013 -7.808 1.00 98.12 192 ASN A C 1
ATOM 1456 O O . ASN A 1 192 ? -8.781 -2.293 -8.982 1.00 98.12 192 ASN A O 1
ATOM 1460 N N . VAL A 1 193 ? -8.126 -1.407 -7.019 1.00 97.88 193 VAL A N 1
ATOM 1461 C CA . VAL A 1 193 ? -6.754 -1.094 -7.447 1.00 97.88 193 VAL A CA 1
ATOM 1462 C C . VAL A 1 193 ? -5.915 -2.362 -7.620 1.00 97.88 193 VAL A C 1
ATOM 1464 O O . VAL A 1 193 ? -5.235 -2.495 -8.633 1.00 97.88 193 VAL A O 1
ATOM 1467 N N . GLN A 1 194 ? -6.012 -3.332 -6.707 1.00 97.50 194 GLN A N 1
ATOM 1468 C CA . GLN A 1 194 ? -5.321 -4.623 -6.817 1.00 97.50 194 GLN A CA 1
ATOM 1469 C C . GLN A 1 194 ? -5.627 -5.312 -8.157 1.00 97.50 194 GLN A C 1
ATOM 1471 O O . GLN A 1 194 ? -4.719 -5.764 -8.846 1.00 97.50 194 GLN A O 1
ATOM 1476 N N . LYS A 1 195 ? -6.891 -5.296 -8.605 1.00 97.31 195 LYS A N 1
ATOM 1477 C CA . LYS A 1 195 ? -7.272 -5.833 -9.925 1.00 97.31 195 LYS A CA 1
ATOM 1478 C C . LYS A 1 195 ? -6.554 -5.147 -11.092 1.00 97.31 195 LYS A C 1
ATOM 1480 O O . LYS A 1 195 ? -6.432 -5.753 -12.152 1.00 97.31 195 LYS A O 1
ATOM 1485 N N . GLN A 1 196 ? -6.142 -3.887 -10.948 1.00 97.25 196 GLN A N 1
ATOM 1486 C CA . GLN A 1 196 ? -5.358 -3.188 -11.969 1.00 97.25 196 GLN A CA 1
ATOM 1487 C C . GLN A 1 196 ? -3.915 -3.698 -11.977 1.00 97.25 196 GLN A C 1
ATOM 1489 O O . GLN A 1 196 ? -3.413 -4.031 -13.046 1.00 97.25 196 GLN A O 1
ATOM 1494 N N . PHE A 1 197 ? -3.297 -3.867 -10.804 1.00 95.31 197 PHE A N 1
ATOM 1495 C CA . PHE A 1 197 ? -1.978 -4.503 -10.678 1.00 95.31 197 PHE A CA 1
ATOM 1496 C C . PHE A 1 197 ? -1.977 -5.931 -11.234 1.00 95.31 197 PHE A C 1
ATOM 1498 O O . PHE A 1 197 ? -1.105 -6.276 -12.025 1.00 95.31 197 PHE A O 1
ATOM 1505 N N . ASP A 1 198 ? -2.992 -6.739 -10.916 1.00 94.62 198 ASP A N 1
ATOM 1506 C CA . ASP A 1 198 ? -3.114 -8.103 -11.443 1.00 94.62 198 ASP A CA 1
ATOM 1507 C C . ASP A 1 198 ? -3.212 -8.133 -12.976 1.00 94.62 198 ASP A C 1
ATOM 1509 O O . ASP A 1 198 ? -2.720 -9.065 -13.609 1.00 94.62 198 ASP A O 1
ATOM 1513 N N . LYS A 1 199 ? -3.855 -7.133 -13.594 1.00 95.12 199 LYS A N 1
ATOM 1514 C CA . LYS A 1 199 ? -3.916 -7.021 -15.060 1.00 95.12 199 LYS A CA 1
ATOM 1515 C C . LYS A 1 199 ? -2.553 -6.689 -15.654 1.00 95.12 199 LYS A C 1
ATOM 1517 O O . LYS A 1 199 ? -2.183 -7.325 -16.634 1.00 95.12 199 LYS A O 1
ATOM 1522 N N . VAL A 1 200 ? -1.828 -5.746 -15.053 1.00 93.00 200 VAL A N 1
ATOM 1523 C CA . VAL A 1 200 ? -0.468 -5.377 -15.477 1.00 93.00 200 VAL A CA 1
ATOM 1524 C C . VAL A 1 200 ? 0.456 -6.594 -15.396 1.00 93.00 200 VAL A C 1
ATOM 1526 O O . VAL A 1 200 ? 1.073 -6.962 -16.386 1.00 93.00 200 VAL A O 1
ATOM 1529 N N . ILE A 1 201 ? 0.463 -7.296 -14.258 1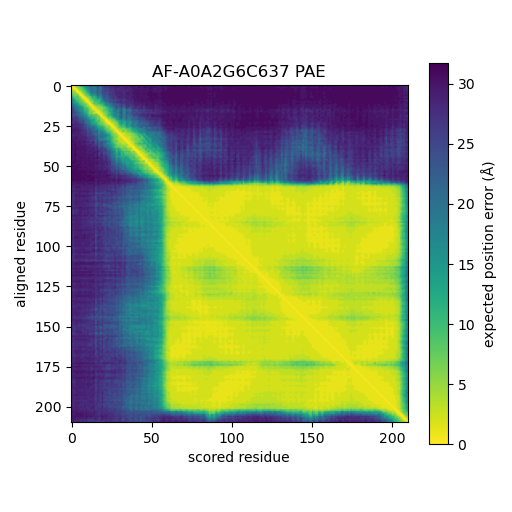.00 92.19 201 ILE A N 1
ATOM 1530 C CA . ILE A 1 201 ? 1.315 -8.477 -14.042 1.00 92.19 201 ILE A CA 1
ATOM 1531 C C . ILE A 1 201 ? 0.995 -9.599 -15.041 1.00 92.19 201 ILE A C 1
ATOM 1533 O O . ILE A 1 201 ? 1.899 -10.266 -15.532 1.00 92.19 201 ILE A O 1
ATOM 1537 N N . LYS A 1 202 ? -0.287 -9.825 -15.359 1.00 91.31 202 LYS A N 1
ATOM 1538 C CA . LYS A 1 202 ? -0.688 -10.844 -16.344 1.00 91.31 202 LYS A CA 1
ATOM 1539 C C . LYS A 1 202 ? -0.310 -10.473 -17.773 1.00 91.31 202 LYS A C 1
ATOM 1541 O O . LYS A 1 202 ? -0.022 -11.370 -18.554 1.00 91.31 202 LYS A O 1
ATOM 1546 N N . ALA A 1 203 ? -0.349 -9.188 -18.120 1.00 84.50 203 ALA A N 1
ATOM 1547 C CA . ALA A 1 203 ? 0.038 -8.719 -19.447 1.00 84.50 203 ALA A CA 1
ATOM 1548 C C . ALA A 1 203 ? 1.544 -8.892 -19.711 1.00 84.50 203 ALA A C 1
ATOM 1550 O O . ALA A 1 203 ? 1.936 -9.052 -20.862 1.00 84.50 203 ALA A O 1
ATOM 1551 N N . ASP A 1 204 ? 2.357 -8.905 -18.653 1.00 72.62 204 ASP A N 1
ATOM 1552 C CA . ASP A 1 204 ? 3.812 -9.087 -18.720 1.00 72.62 204 ASP A CA 1
ATOM 1553 C C . ASP A 1 204 ? 4.237 -10.572 -18.801 1.00 72.62 204 ASP A C 1
ATOM 1555 O O . ASP A 1 204 ? 5.399 -10.890 -19.053 1.00 72.62 204 ASP A O 1
ATOM 1559 N N . GLN A 1 205 ? 3.303 -11.519 -18.626 1.00 68.25 205 GLN A N 1
ATOM 1560 C CA . GLN A 1 205 ? 3.588 -12.939 -18.847 1.00 68.25 205 GLN A CA 1
ATOM 1561 C C . GLN A 1 205 ? 3.514 -13.266 -20.348 1.00 68.25 205 GLN A C 1
ATOM 1563 O O . GLN A 1 205 ? 2.496 -12.973 -20.981 1.00 68.25 205 GLN A O 1
ATOM 1568 N N . PRO A 1 206 ? 4.550 -13.891 -20.946 1.00 51.69 206 PRO A N 1
ATOM 1569 C CA . PRO A 1 206 ? 4.483 -14.304 -22.341 1.00 51.69 206 PRO A CA 1
ATOM 1570 C C . PRO A 1 206 ? 3.332 -15.298 -22.515 1.00 51.69 206 PRO A C 1
ATOM 1572 O O . PRO A 1 206 ? 3.198 -16.240 -21.736 1.00 51.69 206 PRO A O 1
ATOM 1575 N N . ALA A 1 207 ? 2.500 -15.088 -23.538 1.00 51.41 207 ALA A N 1
ATOM 1576 C CA . ALA A 1 207 ? 1.473 -16.049 -23.910 1.00 51.41 207 ALA A CA 1
ATOM 1577 C C . ALA A 1 207 ? 2.158 -17.388 -24.216 1.00 51.41 207 ALA A C 1
ATOM 1579 O O . ALA A 1 207 ? 2.904 -17.486 -25.191 1.00 51.41 207 ALA A O 1
ATOM 1580 N N . GLU A 1 208 ? 1.941 -18.402 -23.377 1.00 47.62 208 GLU A N 1
ATOM 1581 C CA . GLU A 1 208 ? 2.339 -19.767 -23.704 1.00 47.62 208 GLU A CA 1
ATOM 1582 C C . GLU A 1 208 ? 1.577 -20.171 -24.971 1.00 47.62 208 GLU A C 1
ATOM 1584 O O . GLU A 1 208 ? 0.372 -20.426 -24.949 1.00 47.62 208 GLU A O 1
ATOM 1589 N N . THR A 1 209 ? 2.268 -20.139 -26.111 1.00 46.41 209 THR A N 1
ATOM 1590 C CA . 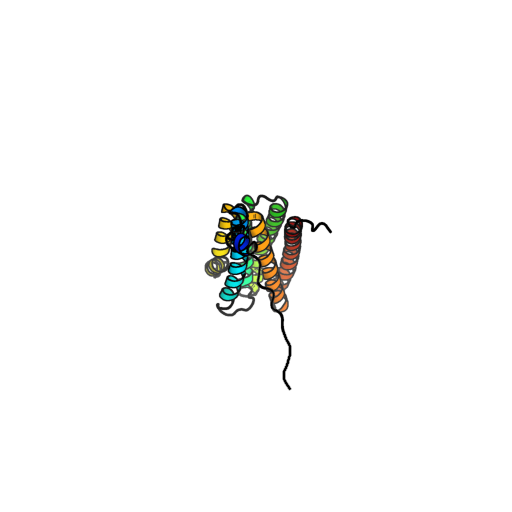THR A 1 209 ? 1.752 -20.639 -27.381 1.00 46.41 209 THR A CA 1
ATOM 1591 C C . THR A 1 209 ? 1.552 -22.142 -27.232 1.00 46.41 209 THR A C 1
ATOM 1593 O O . THR A 1 209 ? 2.533 -22.887 -27.180 1.00 46.41 209 THR A O 1
ATOM 1596 N N . SER A 1 210 ? 0.289 -22.550 -27.095 1.00 42.97 210 SER A N 1
ATOM 1597 C CA . SER A 1 210 ? -0.149 -23.944 -27.222 1.00 42.97 210 SER A CA 1
ATOM 1598 C C . SER A 1 210 ? -0.094 -24.402 -28.674 1.00 42.97 210 SER A C 1
ATOM 1600 O O . SER A 1 210 ? -0.367 -23.558 -29.559 1.00 42.97 210 SER A O 1
#

Solvent-accessible surface area (backbone atoms only — not comparable to full-atom values): 12255 Å² total; per-residue (Å²): 143,87,83,81,90,79,86,76,84,80,87,63,79,65,62,62,63,66,67,71,56,74,74,78,75,76,85,66,76,50,76,67,58,47,52,53,52,50,55,54,52,53,54,56,54,51,58,55,52,54,59,62,64,68,72,74,65,78,80,88,64,83,45,73,67,60,49,54,13,48,48,51,25,53,31,54,53,41,63,69,44,46,87,73,44,76,51,66,66,52,35,49,32,44,51,52,42,37,56,52,31,54,52,47,66,62,63,42,52,64,35,36,42,76,71,76,40,51,67,79,83,40,41,70,59,39,53,62,64,24,58,52,68,67,60,52,50,54,46,52,52,24,48,79,67,76,40,31,58,66,53,47,51,52,55,53,43,54,52,48,54,52,49,45,52,42,44,53,53,43,47,76,69,57,82,50,63,60,38,37,52,52,36,55,51,50,44,52,55,51,51,58,36,46,56,42,41,54,50,48,59,56,70,71,49,79,79,80,83,126

Secondary structure (DSSP, 8-state):
--------PPPPTTHHHHTSSPPPPP-PPPHHHHHHHHHHHHHHHHHHHHHHHTTSSS--S--HHHHHHHHHHHHHHHHHHGGG---HHHHHHHHHHHHHHHHHHHHTHHHHHTTT--TTTTHHHHHHHH--HHHHHHHHHHHHTT-HHHHHHHHHHHHHHHHHHHHHHHHHH---HHHHHHHHHHHHHHHHHHHHHHHHHHHTS-----

Foldseek 3Di:
DDDDDDDDDDDDDVVVVVVPPDPDPDPPDDPVRVVVVVVVVVVVVVVVVVVVVLVPDDDNAQDLLLLLLLLLLLLVVLVVCLVLDDDPLLSVLSVLSNVLSVVLNVLCQVVCVVVVDHCVVCVVVSVVSSDDVPLVVVLVVCSVVVNNSVSVLVVSLVSLVVSLVSLVSCLVVPDDPSSVVSSVVSSVSSVVSSVSSVVVNVVPDPPPDD

Mean predicted aligned error: 13.75 Å

Nearest PDB structures (foldseek):
  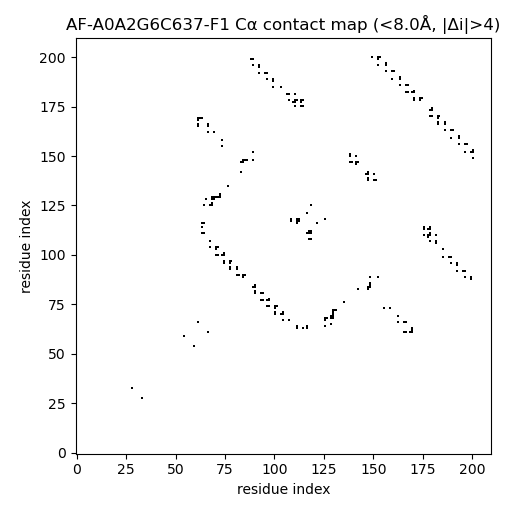7tmv-assembly1_B  TM=6.933E-01  e=2.644E-01  Klebsiella pneumoniae subsp. pneumoniae HS11286
  4eru-assembly1_B  TM=6.763E-01  e=8.762E-01  Salmonella enterica subsp. enterica serovar Typhimurium str. 14028S
  2gs4-assembly1_A  TM=6.712E-01  e=8.762E-01  Escherichia coli
  3zcj-assembly4_D  TM=2.307E-01  e=2.499E+00  Helicobacter pylori 26695

Radius of gyration: 27.83 Å; Cα contacts (8 Å, |Δi|>4): 137; chains: 1; bounding box: 61×93×53 Å

pLDDT: mean 81.07, std 20.82, range [40.0, 98.81]

Sequence (210 aa):
MYPNDSNSPQPTGIDYLNQISAPPPAKGFDKKTKLIIAGLGLACIMGLGLIFMMASQGNNGPSNLKMVARLQQLKNISEEFNPKLRDSQLQTANSSLIAVLITANTAVVEPAADTGIDIKKQAKELKSLSADPQLVEKLNDAELNANLDAAYSHEMNVRLIDTISMMNKLLKKNRSQQMKQFLGKTISDLTNVQKQFDKVIKADQPAETS